Protein AF-A0A8S9R3C4-F1 (afdb_monomer_lite)

Structure (mmCIF, N/CA/C/O backbone):
data_AF-A0A8S9R3C4-F1
#
_entry.id   AF-A0A8S9R3C4-F1
#
loop_
_atom_site.group_PDB
_atom_site.id
_atom_site.type_symbol
_atom_site.label_atom_id
_atom_site.label_alt_id
_atom_site.label_comp_id
_atom_site.label_asym_id
_atom_site.label_entity_id
_atom_site.label_seq_id
_atom_site.pdbx_PDB_ins_code
_atom_site.Cartn_x
_atom_site.Cartn_y
_atom_site.Cartn_z
_atom_site.occupancy
_atom_site.B_iso_or_equiv
_atom_site.auth_seq_id
_atom_site.auth_comp_id
_atom_site.auth_asym_id
_atom_site.auth_atom_id
_atom_site.pdbx_PDB_model_num
ATOM 1 N N . MET A 1 1 ? -0.311 3.697 7.968 1.00 48.38 1 MET A N 1
ATOM 2 C CA . MET A 1 1 ? -0.940 4.970 7.579 1.00 48.38 1 MET A CA 1
ATOM 3 C C . MET A 1 1 ? -2.053 5.430 8.527 1.00 48.38 1 MET A C 1
ATOM 5 O O . MET A 1 1 ? -1.721 6.120 9.475 1.00 48.38 1 MET A O 1
ATOM 9 N N . LYS A 1 2 ? -3.327 5.010 8.411 1.00 49.34 2 LYS A N 1
ATOM 10 C CA . LYS A 1 2 ? -4.383 5.437 9.371 1.00 49.34 2 LYS A CA 1
ATOM 11 C C . LYS A 1 2 ? -4.225 4.825 10.781 1.00 49.34 2 LYS A C 1
ATOM 13 O O . LYS A 1 2 ? -4.561 5.452 11.779 1.00 49.34 2 LYS A O 1
ATOM 18 N N . PHE A 1 3 ? -3.625 3.636 10.874 1.00 49.50 3 PHE A N 1
ATOM 19 C CA . PHE A 1 3 ? -3.304 2.947 12.137 1.00 49.50 3 PHE A CA 1
ATOM 20 C C . PHE A 1 3 ? -2.284 3.681 13.024 1.00 49.50 3 PHE A C 1
ATOM 22 O O . PHE A 1 3 ? -2.195 3.404 14.217 1.00 49.50 3 PHE A O 1
ATOM 29 N N . GLU A 1 4 ? -1.510 4.610 12.455 1.00 50.00 4 GLU A N 1
ATOM 30 C CA . GLU A 1 4 ? -0.470 5.361 13.171 1.00 50.00 4 GLU A CA 1
ATOM 31 C C . GLU A 1 4 ? -1.088 6.393 14.119 1.00 50.00 4 GLU A C 1
ATOM 33 O O . GLU A 1 4 ? -0.635 6.522 15.256 1.00 50.00 4 GLU A O 1
ATOM 38 N N . ALA A 1 5 ? -2.176 7.049 13.695 1.00 45.75 5 ALA A N 1
ATOM 39 C CA . ALA A 1 5 ? -2.936 7.972 14.535 1.00 45.75 5 ALA A CA 1
ATOM 40 C C . ALA A 1 5 ? -3.557 7.247 15.744 1.00 45.75 5 ALA A C 1
ATOM 42 O O . ALA A 1 5 ? -3.448 7.718 16.872 1.00 45.75 5 ALA A O 1
ATOM 43 N N . ALA A 1 6 ? -4.098 6.040 15.534 1.00 45.81 6 ALA A N 1
ATOM 44 C CA . ALA A 1 6 ? -4.774 5.257 16.572 1.00 45.81 6 ALA A CA 1
ATOM 45 C C . ALA A 1 6 ? -3.844 4.674 17.665 1.00 45.81 6 ALA A C 1
ATOM 47 O O . ALA A 1 6 ? -4.342 4.140 18.659 1.00 45.81 6 ALA A O 1
ATOM 48 N N . ARG A 1 7 ? -2.509 4.737 17.506 1.00 52.03 7 ARG A N 1
ATOM 49 C CA . ARG A 1 7 ? -1.538 4.051 18.390 1.00 52.03 7 ARG A CA 1
ATOM 50 C C . ARG A 1 7 ? -0.959 4.889 19.534 1.00 52.03 7 ARG A C 1
ATOM 52 O O . ARG A 1 7 ? -0.371 4.298 20.431 1.00 52.03 7 ARG A O 1
ATOM 59 N N . GLY A 1 8 ? -1.110 6.215 19.552 1.00 42.78 8 GLY A N 1
ATOM 60 C CA . GLY A 1 8 ? -0.709 7.046 20.703 1.00 42.78 8 GLY A CA 1
ATOM 61 C C . GLY A 1 8 ? 0.778 6.998 21.121 1.00 42.78 8 GLY A C 1
ATOM 62 O O . GLY A 1 8 ? 1.097 7.444 22.218 1.00 42.78 8 GLY A O 1
ATOM 63 N N . GLY A 1 9 ? 1.698 6.480 20.291 1.00 40.12 9 GLY A N 1
ATOM 64 C CA . GLY A 1 9 ? 3.142 6.515 20.572 1.00 40.12 9 GLY A CA 1
ATOM 65 C C . GLY A 1 9 ? 4.023 5.644 19.658 1.00 40.12 9 GLY A C 1
ATOM 66 O O . GLY A 1 9 ? 3.694 4.491 19.386 1.00 40.12 9 GLY A O 1
ATOM 67 N N . GLY A 1 10 ? 5.155 6.214 19.211 1.00 38.16 10 GLY A N 1
ATOM 68 C CA . GLY A 1 10 ? 6.423 5.588 18.767 1.00 38.16 10 GLY A CA 1
ATOM 69 C C . GLY A 1 10 ? 6.454 4.609 17.579 1.00 38.16 10 GLY A C 1
ATOM 70 O O . GLY A 1 10 ? 7.364 4.674 16.760 1.00 38.16 10 GLY A O 1
ATOM 71 N N . GLY A 1 11 ? 5.485 3.703 17.445 1.00 39.06 11 GLY A N 1
ATOM 72 C CA . GLY A 1 11 ? 5.531 2.567 16.509 1.00 39.06 11 GLY A CA 1
ATOM 73 C C . GLY A 1 11 ? 5.074 2.856 15.075 1.00 39.06 11 GLY A C 1
ATOM 74 O O . GLY A 1 11 ? 4.902 1.925 14.293 1.00 39.06 11 GLY A O 1
ATOM 75 N N . GLY A 1 12 ? 4.835 4.121 14.714 1.00 45.94 12 GLY A N 1
ATOM 76 C CA . GLY A 1 12 ? 4.317 4.498 13.390 1.00 45.94 12 GLY A CA 1
ATOM 77 C C . GLY A 1 12 ? 5.328 4.392 12.240 1.00 45.94 12 GLY A C 1
ATOM 78 O O . GLY A 1 12 ? 4.981 4.579 11.080 1.00 45.94 12 GLY A O 1
ATOM 79 N N . VAL A 1 13 ? 6.585 4.072 12.546 1.00 47.50 13 VAL A N 1
ATOM 80 C CA . VAL A 1 13 ? 7.699 4.114 11.590 1.00 47.50 13 VAL A CA 1
ATOM 81 C C . VAL A 1 13 ? 7.747 2.861 10.695 1.00 47.50 13 VAL A C 1
ATOM 83 O O . VAL A 1 13 ? 8.102 2.956 9.524 1.00 47.50 13 VAL A O 1
ATOM 86 N N . ALA A 1 14 ? 7.306 1.701 11.190 1.00 47.94 14 ALA A N 1
ATOM 87 C CA . ALA A 1 14 ? 7.501 0.398 10.535 1.00 47.94 14 ALA A CA 1
ATOM 88 C C . ALA A 1 14 ? 6.788 0.232 9.178 1.00 47.94 14 ALA A C 1
ATOM 90 O O . ALA A 1 14 ? 7.286 -0.400 8.246 1.00 47.94 14 ALA A O 1
ATOM 91 N N . TRP A 1 15 ? 5.606 0.831 9.062 1.00 56.19 15 TRP A N 1
ATOM 92 C CA . TRP A 1 15 ? 4.630 0.546 8.012 1.00 56.19 15 TRP A CA 1
ATOM 93 C C . TRP A 1 15 ? 4.957 1.303 6.725 1.00 56.19 15 TRP A C 1
ATOM 95 O O . TRP A 1 15 ? 4.993 0.734 5.634 1.00 56.19 15 TRP A O 1
ATOM 105 N N . ARG A 1 16 ? 5.279 2.593 6.876 1.00 61.28 16 ARG A N 1
ATOM 106 C CA . ARG A 1 16 ? 5.843 3.445 5.824 1.00 61.28 16 ARG A CA 1
ATOM 107 C C . ARG A 1 16 ? 7.147 2.875 5.294 1.00 61.28 16 ARG A C 1
ATOM 109 O O . ARG A 1 16 ? 7.313 2.799 4.080 1.00 61.28 16 ARG A O 1
ATOM 116 N N . LEU A 1 17 ? 8.045 2.469 6.197 1.00 60.47 17 LEU A N 1
ATOM 117 C CA . LEU A 1 17 ? 9.324 1.880 5.814 1.00 60.47 17 LEU A CA 1
ATOM 118 C C . LEU A 1 17 ? 9.108 0.666 4.914 1.00 60.47 17 LEU A C 1
ATOM 120 O O . LEU A 1 17 ? 9.858 0.479 3.965 1.00 60.47 17 LEU A O 1
ATOM 124 N N . HIS A 1 18 ? 8.067 -0.139 5.142 1.00 64.56 18 HIS A N 1
ATOM 125 C CA . HIS A 1 18 ? 7.820 -1.283 4.274 1.00 64.56 18 HIS A CA 1
ATOM 126 C C . HIS A 1 18 ? 7.140 -0.954 2.937 1.00 64.56 18 HIS A C 1
ATOM 128 O O . HIS A 1 18 ? 7.549 -1.497 1.916 1.00 64.56 18 HIS A O 1
ATOM 134 N N . GLN A 1 19 ? 6.171 -0.034 2.885 1.00 70.12 19 GLN A N 1
ATOM 135 C CA . GLN A 1 19 ? 5.651 0.449 1.593 1.00 70.12 19 GLN A CA 1
ATOM 136 C C . GLN A 1 19 ? 6.770 1.054 0.732 1.00 70.12 19 GLN A C 1
ATOM 138 O O . GLN A 1 19 ? 6.853 0.787 -0.466 1.00 70.12 19 GLN A O 1
ATOM 143 N N . GLN A 1 20 ? 7.679 1.804 1.361 1.00 75.56 20 GLN A N 1
ATOM 144 C CA . GLN A 1 20 ? 8.891 2.301 0.715 1.00 75.56 20 GLN A CA 1
ATOM 145 C C . GLN A 1 20 ? 9.803 1.157 0.264 1.00 75.56 20 GLN A C 1
ATOM 147 O O . GLN A 1 20 ? 10.230 1.174 -0.886 1.00 75.56 20 GLN A O 1
ATOM 152 N N . ARG A 1 21 ? 10.029 0.131 1.096 1.00 79.56 21 ARG A N 1
ATOM 153 C CA . ARG A 1 21 ? 10.808 -1.063 0.716 1.00 79.56 21 ARG A CA 1
ATOM 154 C C . ARG A 1 21 ? 10.207 -1.812 -0.470 1.00 79.56 21 ARG A C 1
ATOM 156 O O . ARG A 1 21 ? 10.953 -2.251 -1.339 1.00 79.56 21 ARG A O 1
ATOM 163 N N . GLU A 1 22 ? 8.885 -1.944 -0.550 1.00 83.31 22 GLU A N 1
ATOM 164 C CA . GLU A 1 22 ? 8.240 -2.591 -1.695 1.00 83.31 22 GLU A CA 1
ATOM 165 C C . GLU A 1 22 ? 8.395 -1.745 -2.969 1.00 83.31 22 GLU A C 1
ATOM 167 O O . GLU A 1 22 ? 8.790 -2.268 -4.010 1.00 83.31 22 GLU A O 1
ATOM 172 N N . LEU A 1 23 ? 8.189 -0.426 -2.889 1.00 83.88 23 LEU A N 1
ATOM 173 C CA . LEU A 1 23 ? 8.434 0.489 -4.013 1.00 83.88 23 LEU A CA 1
ATOM 174 C C . LEU A 1 23 ? 9.910 0.503 -4.441 1.00 83.88 23 LEU A C 1
ATOM 176 O O . LEU A 1 23 ? 10.215 0.600 -5.628 1.00 83.88 23 LEU A O 1
ATOM 180 N N . GLU A 1 24 ? 10.837 0.387 -3.491 1.00 87.81 24 GLU A N 1
ATOM 181 C CA . GLU A 1 24 ? 12.270 0.223 -3.740 1.00 87.81 24 GLU A CA 1
ATOM 182 C C . GLU A 1 24 ? 12.586 -1.107 -4.413 1.00 87.81 24 GLU A C 1
ATOM 184 O O . GLU A 1 24 ? 13.373 -1.138 -5.357 1.00 87.81 24 GLU A O 1
ATOM 189 N N . SER A 1 25 ? 11.953 -2.189 -3.961 1.00 89.88 25 SER A N 1
ATOM 190 C CA . SER A 1 25 ? 12.070 -3.523 -4.544 1.00 89.88 25 SER A CA 1
ATOM 191 C C . SER A 1 25 ? 11.621 -3.515 -6.004 1.00 89.88 25 SER A C 1
ATOM 193 O O . SER A 1 25 ? 12.362 -3.951 -6.882 1.00 89.88 25 SER A O 1
ATOM 195 N N . LEU A 1 26 ? 10.461 -2.920 -6.287 1.00 88.31 26 LEU A N 1
ATOM 196 C CA . LEU A 1 26 ? 9.939 -2.765 -7.644 1.00 88.31 26 LEU A CA 1
ATOM 197 C C . LEU A 1 26 ? 10.817 -1.865 -8.517 1.00 88.31 26 LEU A C 1
ATOM 199 O O . LEU A 1 26 ? 11.038 -2.175 -9.687 1.00 88.31 26 LEU A O 1
ATOM 203 N N . HIS A 1 27 ? 11.352 -0.776 -7.959 1.00 89.94 27 HIS A N 1
ATOM 204 C CA . HIS A 1 27 ? 12.287 0.099 -8.666 1.00 89.94 27 HIS A CA 1
ATOM 205 C C . HIS A 1 27 ? 13.590 -0.599 -9.025 1.00 89.94 27 HIS A C 1
ATOM 207 O O . HIS A 1 27 ? 14.038 -0.486 -10.166 1.00 89.94 27 HIS A O 1
ATOM 213 N N . ARG A 1 28 ? 14.153 -1.369 -8.094 1.00 92.00 28 ARG A N 1
ATOM 214 C CA . ARG A 1 28 ? 15.345 -2.176 -8.344 1.00 92.00 28 ARG A CA 1
ATOM 215 C C . ARG A 1 28 ? 15.095 -3.197 -9.455 1.00 92.00 28 ARG A C 1
ATOM 217 O O . ARG A 1 28 ? 15.873 -3.232 -10.400 1.00 92.00 28 ARG A O 1
ATOM 224 N N . LEU A 1 29 ? 13.974 -3.922 -9.412 1.00 90.25 29 LEU A N 1
ATOM 225 C CA . LEU A 1 29 ? 13.579 -4.848 -10.484 1.00 90.25 29 LEU A CA 1
ATOM 226 C C . LEU A 1 29 ? 13.410 -4.131 -11.835 1.00 90.25 29 LEU A C 1
ATOM 228 O O . LEU A 1 29 ? 13.797 -4.659 -12.874 1.00 90.25 29 LEU A O 1
ATOM 232 N N . GLY A 1 30 ? 12.883 -2.903 -11.837 1.00 87.56 30 GLY A N 1
ATOM 233 C CA . GLY A 1 30 ? 12.808 -2.068 -13.038 1.00 87.56 30 GLY A CA 1
ATOM 234 C C . GLY A 1 30 ? 14.186 -1.712 -13.615 1.00 87.56 30 GLY A C 1
ATOM 235 O O . GLY A 1 30 ? 14.364 -1.744 -14.832 1.00 87.56 30 GLY A O 1
ATOM 236 N N . ILE A 1 31 ? 15.170 -1.405 -12.762 1.00 89.12 31 ILE A N 1
ATOM 237 C CA . ILE A 1 31 ? 16.562 -1.138 -13.168 1.00 89.12 31 ILE A CA 1
ATOM 238 C C . ILE A 1 31 ? 17.241 -2.414 -13.680 1.00 89.12 31 ILE A C 1
ATOM 240 O O . ILE A 1 31 ? 17.892 -2.382 -14.724 1.00 89.12 31 ILE A O 1
ATOM 244 N N . GLU A 1 32 ? 17.080 -3.534 -12.978 1.00 90.12 32 GLU A N 1
ATOM 245 C CA . GLU A 1 32 ? 17.614 -4.841 -13.381 1.00 90.12 32 GLU A CA 1
ATOM 246 C C . GLU A 1 32 ? 17.098 -5.223 -14.772 1.00 90.12 32 GLU A C 1
ATOM 248 O O . GLU A 1 32 ? 17.888 -5.485 -15.681 1.00 90.12 32 GLU A O 1
ATOM 253 N N . PHE A 1 33 ? 15.786 -5.116 -14.984 1.00 86.62 33 PHE A N 1
ATOM 254 C CA . PHE A 1 33 ? 15.182 -5.335 -16.292 1.00 86.62 33 PHE A CA 1
ATOM 255 C C . PHE A 1 33 ? 15.755 -4.389 -17.356 1.00 86.62 33 PHE A C 1
ATOM 257 O O . PHE A 1 33 ? 16.095 -4.818 -18.460 1.00 86.62 33 PHE A O 1
ATOM 264 N N . ALA A 1 34 ? 15.923 -3.103 -17.029 1.00 86.25 34 ALA A N 1
ATOM 265 C CA . ALA A 1 34 ? 16.452 -2.122 -17.972 1.00 86.25 34 ALA A CA 1
ATOM 266 C C . ALA A 1 34 ? 17.920 -2.345 -18.356 1.00 86.25 34 ALA A C 1
ATOM 268 O O . ALA A 1 34 ? 18.320 -2.009 -19.468 1.00 86.25 34 ALA A O 1
ATOM 269 N N . THR A 1 35 ? 18.699 -2.943 -17.460 1.00 88.12 35 THR A N 1
ATOM 270 C CA . THR A 1 35 ? 20.118 -3.269 -17.663 1.00 88.12 35 THR A CA 1
ATOM 271 C C . THR A 1 35 ? 20.332 -4.630 -18.326 1.00 88.12 35 THR A C 1
ATOM 273 O O . THR A 1 35 ? 21.470 -5.034 -18.535 1.00 88.12 35 THR A O 1
ATOM 276 N N . GLY A 1 36 ? 19.253 -5.319 -18.715 1.00 82.88 36 GLY A N 1
ATOM 277 C CA . GLY A 1 36 ? 19.315 -6.589 -19.439 1.00 82.88 36 GLY A CA 1
ATOM 278 C C . GLY A 1 36 ? 19.349 -7.830 -18.553 1.00 82.88 36 GLY A C 1
ATOM 279 O O . GLY A 1 36 ? 19.543 -8.923 -19.078 1.00 82.88 36 GLY A O 1
ATOM 280 N N . HIS A 1 37 ? 19.126 -7.691 -17.244 1.00 87.31 37 HIS A N 1
ATOM 281 C CA . HIS A 1 37 ? 18.943 -8.843 -16.369 1.00 87.31 37 HIS A CA 1
ATOM 282 C C . HIS A 1 37 ? 17.566 -9.476 -16.589 1.00 87.31 37 HIS A C 1
ATOM 284 O O . HIS A 1 37 ? 16.582 -8.799 -16.903 1.00 87.31 37 HIS A O 1
ATOM 290 N N . HIS A 1 38 ? 17.496 -10.793 -16.397 1.00 85.69 38 HIS A N 1
ATOM 291 C CA . HIS A 1 38 ? 16.240 -11.525 -16.453 1.00 85.69 38 HIS A CA 1
ATOM 292 C C . HIS A 1 38 ? 15.367 -11.172 -15.242 1.00 85.69 38 HIS A C 1
ATOM 294 O O . HIS A 1 38 ? 15.761 -11.392 -14.098 1.00 85.69 38 HIS A O 1
ATOM 300 N N . VAL A 1 39 ? 14.161 -10.670 -15.501 1.00 86.25 39 VAL A N 1
ATOM 301 C CA . VAL A 1 39 ? 13.154 -10.340 -14.487 1.00 86.25 39 VAL A CA 1
ATOM 302 C C . VAL A 1 39 ? 11.843 -11.002 -14.881 1.00 86.25 39 VAL A C 1
ATOM 304 O O . VAL A 1 39 ? 11.419 -10.900 -16.031 1.00 86.25 39 VAL A O 1
ATOM 307 N N . ASP A 1 40 ? 11.184 -11.656 -13.926 1.00 88.25 40 ASP A N 1
ATOM 308 C CA . ASP A 1 40 ? 9.846 -12.202 -14.141 1.00 88.25 40 ASP A CA 1
ATOM 309 C C . ASP A 1 40 ? 8.829 -11.057 -14.276 1.00 88.25 40 ASP A C 1
ATOM 311 O O . ASP A 1 40 ? 8.376 -10.456 -13.296 1.00 88.25 40 ASP A O 1
ATOM 315 N N . LEU A 1 41 ? 8.484 -10.739 -15.522 1.00 82.38 41 LEU A N 1
ATOM 316 C CA . LEU A 1 41 ? 7.539 -9.677 -15.850 1.00 82.38 41 LEU A CA 1
ATOM 317 C C . LEU A 1 41 ? 6.101 -10.007 -15.450 1.00 82.38 41 LEU A C 1
ATOM 319 O O . LEU A 1 41 ? 5.317 -9.079 -15.241 1.00 82.38 41 LEU A O 1
ATOM 323 N N . CYS A 1 42 ? 5.744 -11.290 -15.335 1.00 84.00 42 CYS A N 1
ATOM 324 C CA . CYS A 1 42 ? 4.420 -11.692 -14.870 1.00 84.00 42 CYS A CA 1
ATOM 325 C C . CYS A 1 42 ? 4.286 -11.377 -13.382 1.00 84.00 42 CYS A C 1
ATOM 327 O O . CYS A 1 42 ? 3.386 -10.627 -12.998 1.00 84.00 42 CYS A O 1
ATOM 329 N N . LEU A 1 43 ? 5.248 -11.829 -12.575 1.00 85.06 43 LEU A N 1
ATOM 330 C CA . LEU A 1 43 ? 5.290 -11.536 -11.143 1.00 85.06 43 LEU A CA 1
ATOM 331 C C . LEU A 1 43 ? 5.390 -10.028 -10.871 1.00 85.06 43 LEU A C 1
ATOM 333 O O . LEU A 1 43 ? 4.699 -9.489 -10.004 1.00 85.06 43 LEU A O 1
ATOM 337 N N . LEU A 1 44 ? 6.220 -9.314 -11.638 1.00 84.38 44 LEU A N 1
ATOM 338 C CA . LEU A 1 44 ? 6.349 -7.863 -11.520 1.00 84.38 44 LEU A CA 1
ATOM 339 C C . LEU A 1 44 ? 5.009 -7.157 -11.785 1.00 84.38 44 LEU A C 1
ATOM 341 O O . LEU A 1 44 ? 4.615 -6.255 -11.042 1.00 84.38 44 LEU A O 1
ATOM 345 N N . ARG A 1 45 ? 4.279 -7.592 -12.818 1.00 82.69 45 ARG A N 1
ATOM 346 C CA . ARG A 1 4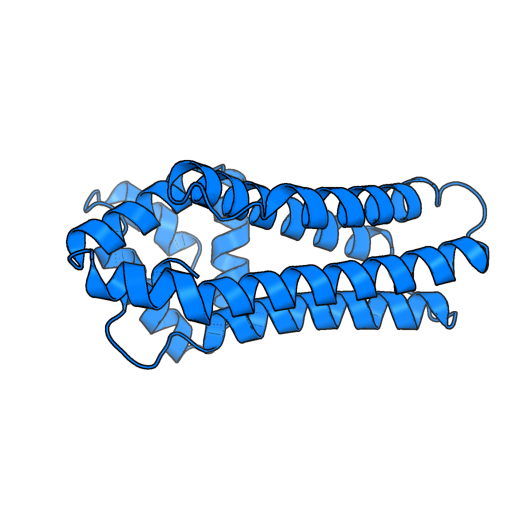5 ? 2.957 -7.062 -13.172 1.00 82.69 45 ARG A CA 1
ATOM 347 C C . ARG A 1 45 ? 1.923 -7.322 -12.083 1.00 82.69 45 ARG A C 1
ATOM 349 O O . ARG A 1 45 ? 1.132 -6.430 -11.779 1.00 82.69 45 ARG A O 1
ATOM 356 N N . GLU A 1 46 ? 1.916 -8.512 -11.495 1.00 83.81 46 GLU A N 1
ATOM 357 C CA . GLU A 1 46 ? 1.015 -8.851 -10.390 1.00 83.81 46 GLU A CA 1
ATOM 358 C C . GLU A 1 46 ? 1.263 -7.970 -9.165 1.00 83.81 46 GLU A C 1
ATOM 360 O O . GLU A 1 46 ? 0.315 -7.405 -8.616 1.00 83.81 46 GLU A O 1
ATOM 365 N N . ARG A 1 47 ? 2.531 -7.747 -8.803 1.00 85.81 47 ARG A N 1
ATOM 366 C CA . ARG A 1 47 ? 2.897 -6.875 -7.677 1.00 85.81 47 ARG A CA 1
ATOM 367 C C . ARG A 1 47 ? 2.480 -5.422 -7.900 1.00 85.81 47 ARG A C 1
ATOM 369 O O . ARG A 1 47 ? 1.921 -4.809 -6.990 1.00 85.81 47 ARG A O 1
ATOM 376 N N . TYR A 1 48 ? 2.648 -4.881 -9.113 1.00 81.81 48 TYR A N 1
ATOM 377 C CA . TYR A 1 48 ? 2.127 -3.545 -9.438 1.00 81.81 48 TYR A CA 1
ATOM 378 C C . TYR A 1 48 ? 0.607 -3.464 -9.331 1.00 81.81 48 TYR A C 1
ATOM 380 O O . TYR A 1 48 ? 0.094 -2.515 -8.744 1.00 81.81 48 TYR A O 1
ATOM 388 N N . ARG A 1 49 ? -0.124 -4.455 -9.857 1.00 81.62 49 ARG A N 1
ATOM 389 C CA . ARG A 1 49 ? -1.595 -4.481 -9.771 1.00 81.62 49 ARG A CA 1
ATOM 390 C C . ARG A 1 49 ? -2.089 -4.559 -8.333 1.00 81.62 49 ARG A C 1
ATOM 392 O O . ARG A 1 49 ? -3.074 -3.904 -7.984 1.00 81.62 49 ARG A O 1
ATOM 399 N N . PHE A 1 50 ? -1.416 -5.351 -7.507 1.00 81.75 50 PHE A N 1
ATOM 400 C CA . PHE A 1 50 ? -1.742 -5.474 -6.095 1.00 81.75 50 PHE A CA 1
ATOM 401 C C . PHE A 1 50 ? -1.550 -4.142 -5.364 1.00 81.75 50 PHE A C 1
ATOM 403 O O . PHE A 1 50 ? -2.499 -3.635 -4.762 1.00 81.75 50 PHE A O 1
ATOM 410 N N . LEU A 1 51 ? -0.377 -3.511 -5.505 1.00 79.19 51 LEU A N 1
ATOM 411 C CA . LEU A 1 51 ? -0.141 -2.180 -4.941 1.00 79.19 51 LEU A CA 1
ATOM 412 C C . LEU A 1 51 ? -1.131 -1.152 -5.475 1.00 79.19 51 LEU A C 1
ATOM 414 O O . LEU A 1 51 ? -1.633 -0.350 -4.691 1.00 79.19 51 LEU A O 1
ATOM 418 N N . ARG A 1 52 ? -1.467 -1.203 -6.770 1.00 77.75 52 ARG A N 1
ATOM 419 C CA . ARG A 1 52 ? -2.456 -0.297 -7.361 1.00 77.75 52 ARG A CA 1
ATOM 420 C C . ARG A 1 52 ? -3.789 -0.394 -6.666 1.00 77.75 52 ARG A C 1
ATOM 422 O O . ARG A 1 52 ? -4.393 0.625 -6.343 1.00 77.75 52 ARG A O 1
ATOM 429 N N . SER A 1 53 ? -4.237 -1.619 -6.444 1.00 77.75 53 SER A N 1
ATOM 430 C CA . SER A 1 53 ? -5.509 -1.871 -5.788 1.00 77.75 53 SER A CA 1
ATOM 431 C C . SER A 1 53 ? -5.501 -1.263 -4.385 1.00 77.75 53 SER A C 1
ATOM 433 O O . SER A 1 53 ? -6.390 -0.479 -4.062 1.00 77.75 53 SER A O 1
ATOM 435 N N . ILE A 1 54 ? -4.440 -1.492 -3.604 1.00 76.00 54 ILE A N 1
ATOM 436 C CA . ILE A 1 54 ? -4.292 -0.911 -2.261 1.00 76.00 54 ILE A CA 1
ATOM 437 C C . ILE A 1 54 ? -4.289 0.621 -2.306 1.00 76.00 54 ILE A C 1
ATOM 439 O O . ILE A 1 54 ? -5.070 1.250 -1.594 1.00 76.00 54 ILE A O 1
ATOM 443 N N . TYR A 1 55 ? -3.449 1.234 -3.145 1.00 74.62 55 TYR A N 1
ATOM 444 C CA . TYR A 1 55 ? -3.315 2.693 -3.205 1.00 74.62 55 TYR A CA 1
ATOM 445 C C . TYR A 1 55 ? -4.558 3.389 -3.758 1.00 74.62 55 TYR A C 1
ATOM 447 O O . TYR A 1 55 ? -4.868 4.501 -3.343 1.00 74.62 55 TYR A O 1
ATOM 455 N N . LYS A 1 56 ? -5.316 2.736 -4.643 1.00 76.12 56 LYS A N 1
ATOM 456 C CA . LYS A 1 56 ? -6.611 3.248 -5.099 1.00 76.12 56 LYS A CA 1
ATOM 457 C C . LYS A 1 56 ? -7.605 3.328 -3.942 1.00 76.12 56 LYS A C 1
ATOM 459 O O . LYS A 1 56 ? -8.230 4.365 -3.759 1.00 76.12 56 LYS A O 1
ATOM 464 N N . HIS A 1 57 ? -7.730 2.268 -3.142 1.00 74.56 57 HIS A N 1
ATOM 465 C CA . HIS A 1 57 ? -8.602 2.286 -1.961 1.00 74.56 57 HIS A CA 1
ATOM 466 C C . HIS A 1 57 ? -8.106 3.262 -0.889 1.00 74.56 57 HIS A C 1
ATOM 468 O O . HIS A 1 57 ? -8.917 3.907 -0.228 1.00 74.56 57 HIS A O 1
ATOM 474 N N . HIS A 1 58 ? -6.784 3.402 -0.762 1.00 73.19 58 HIS A N 1
ATOM 475 C CA . HIS A 1 58 ? -6.125 4.384 0.095 1.00 73.19 58 HIS A CA 1
ATOM 476 C C . HIS A 1 58 ? -6.506 5.820 -0.273 1.00 73.19 58 HIS A C 1
ATOM 478 O O . HIS A 1 58 ? -7.173 6.482 0.518 1.00 73.19 58 HIS A O 1
ATOM 484 N N . CYS A 1 59 ? -6.195 6.257 -1.498 1.00 68.38 59 CYS A N 1
ATOM 485 C CA . CYS A 1 59 ? -6.515 7.612 -1.937 1.00 68.38 59 CYS A CA 1
ATOM 486 C C . CYS A 1 59 ? -8.041 7.861 -1.950 1.00 68.38 59 CYS A C 1
ATOM 488 O O . CYS A 1 59 ? -8.472 8.931 -1.547 1.00 68.38 59 CYS A O 1
ATOM 490 N N . ASN A 1 60 ? -8.874 6.887 -2.354 1.00 68.31 60 ASN A N 1
ATOM 491 C CA . ASN A 1 60 ? -10.338 7.045 -2.323 1.00 68.31 60 ASN A CA 1
ATOM 492 C C . ASN A 1 60 ? -10.854 7.313 -0.902 1.00 68.31 60 ASN A C 1
ATOM 494 O O . ASN A 1 60 ? -11.717 8.160 -0.694 1.00 68.31 60 ASN A O 1
ATOM 498 N N . ALA A 1 61 ? -10.325 6.589 0.086 1.00 65.38 61 ALA A N 1
ATOM 499 C CA . ALA A 1 61 ? -10.709 6.788 1.475 1.00 65.38 61 ALA A CA 1
ATOM 500 C C . ALA A 1 61 ? -10.164 8.096 2.062 1.00 65.38 61 ALA A C 1
ATOM 502 O O . ALA A 1 61 ? -10.623 8.507 3.127 1.00 65.38 61 ALA A O 1
ATOM 503 N N . ASP A 1 62 ? -9.158 8.705 1.438 1.00 63.47 62 ASP A N 1
ATOM 504 C CA . ASP A 1 62 ? -8.624 10.004 1.835 1.00 63.47 62 ASP A CA 1
ATOM 505 C C . ASP A 1 62 ? -9.381 11.148 1.173 1.00 63.47 62 ASP A C 1
ATOM 507 O O . ASP A 1 62 ? -9.710 12.094 1.874 1.00 63.47 62 ASP A O 1
ATOM 511 N N . ASP A 1 63 ? -9.779 11.021 -0.094 1.00 61.97 63 ASP A N 1
ATOM 512 C CA . ASP A 1 63 ? -10.639 11.996 -0.777 1.00 61.97 63 ASP A CA 1
ATOM 513 C C . ASP A 1 63 ? -12.021 12.115 -0.100 1.00 61.97 63 ASP A C 1
ATOM 515 O O . ASP A 1 63 ? -12.578 13.206 -0.021 1.00 61.97 63 ASP A O 1
ATOM 519 N N . GLU A 1 64 ? -12.560 11.021 0.458 1.00 60.84 64 GLU A N 1
ATOM 520 C CA . GLU A 1 64 ? -13.789 11.055 1.274 1.00 60.84 64 GLU A CA 1
ATOM 521 C C . GLU A 1 64 ? -13.604 11.737 2.643 1.00 60.84 64 GLU A C 1
ATOM 523 O O . GLU A 1 64 ? -14.581 12.179 3.247 1.00 60.84 64 GLU A O 1
ATOM 528 N N . CYS A 1 65 ? -12.376 11.783 3.172 1.00 56.31 65 CYS A N 1
ATOM 529 C CA . CYS A 1 65 ? -12.101 12.257 4.533 1.00 56.31 65 CYS A CA 1
ATOM 530 C C . CYS A 1 65 ? -11.396 13.627 4.583 1.00 56.31 65 CYS A C 1
ATOM 532 O O . CYS A 1 65 ? -11.480 14.306 5.607 1.00 56.31 65 CYS A O 1
ATOM 534 N N . PHE A 1 66 ? -10.678 14.021 3.525 1.00 59.75 66 PHE A N 1
ATOM 535 C CA . PHE A 1 66 ? -9.761 15.163 3.478 1.00 59.75 66 PHE A CA 1
ATOM 536 C C . PHE A 1 66 ? -9.719 15.779 2.062 1.00 59.75 66 PHE A C 1
ATOM 538 O O . PHE A 1 66 ? -8.923 15.377 1.216 1.00 59.75 66 PHE A O 1
ATOM 545 N N . GLU A 1 67 ? -10.536 16.808 1.813 1.00 52.12 67 GLU A N 1
ATOM 546 C CA . GLU A 1 67 ? -10.734 17.425 0.481 1.00 52.12 67 GLU A CA 1
ATOM 547 C C . GLU A 1 67 ? -9.459 18.029 -0.169 1.00 52.12 67 GLU A C 1
ATOM 549 O O . GLU A 1 67 ? -9.393 18.183 -1.390 1.00 52.12 67 GLU A O 1
ATOM 554 N N . ASP A 1 68 ? -8.405 18.320 0.607 1.00 51.53 68 ASP A N 1
ATOM 555 C CA . ASP A 1 68 ? -7.173 18.991 0.141 1.00 51.53 68 ASP A CA 1
ATOM 556 C C . ASP A 1 68 ? -6.041 18.040 -0.326 1.00 51.53 68 ASP A C 1
ATOM 558 O O . ASP A 1 68 ? -4.903 18.469 -0.581 1.00 51.53 68 ASP A O 1
ATOM 562 N N . MET A 1 69 ? -6.305 16.734 -0.461 1.00 53.69 69 MET A N 1
ATOM 563 C CA . MET A 1 69 ? -5.294 15.725 -0.810 1.00 53.69 69 MET A CA 1
ATOM 564 C C . MET A 1 69 ? -5.544 15.007 -2.137 1.00 53.69 69 MET A C 1
ATOM 566 O O . MET A 1 69 ? -5.763 13.807 -2.179 1.00 53.69 69 MET A O 1
ATOM 570 N N . LYS A 1 70 ? -5.360 15.710 -3.262 1.00 50.72 70 LYS A N 1
ATOM 571 C CA . LYS A 1 70 ? -5.375 15.099 -4.609 1.00 50.72 70 LYS A CA 1
ATOM 572 C C . LYS A 1 70 ? -4.209 14.105 -4.818 1.00 50.72 70 LYS A C 1
ATOM 574 O O . LYS A 1 70 ? -3.185 14.446 -5.407 1.00 50.72 70 LYS A O 1
ATOM 579 N N . CYS A 1 71 ? -4.380 12.879 -4.322 1.00 53.75 71 CYS A N 1
ATOM 580 C CA . CYS A 1 71 ? -3.468 11.725 -4.377 1.00 53.75 71 CYS A CA 1
ATOM 581 C C . CYS A 1 71 ? -3.613 10.924 -5.680 1.00 53.75 71 CYS A C 1
ATOM 583 O O . CYS A 1 71 ? -2.627 10.493 -6.285 1.00 53.75 71 CYS A O 1
ATOM 585 N N . ILE A 1 72 ? -4.858 10.770 -6.142 1.00 53.00 72 ILE A N 1
ATOM 586 C CA . ILE A 1 72 ? -5.240 9.818 -7.193 1.00 53.00 72 ILE A CA 1
ATOM 587 C C . ILE A 1 72 ? -4.548 10.115 -8.527 1.00 53.00 72 ILE A C 1
ATOM 589 O O . ILE A 1 72 ? -4.080 9.196 -9.195 1.00 53.00 72 ILE A O 1
ATOM 593 N N . ALA A 1 73 ? -4.435 11.389 -8.913 1.00 54.88 73 ALA A N 1
ATOM 594 C CA . ALA A 1 73 ? -4.034 11.758 -10.270 1.00 54.88 73 ALA A CA 1
ATOM 595 C C . ALA A 1 73 ? -2.609 11.302 -10.636 1.00 54.88 73 ALA A C 1
ATOM 597 O O . ALA A 1 73 ? -2.402 10.742 -11.710 1.00 54.88 73 ALA A O 1
ATOM 598 N N . ALA A 1 74 ? -1.628 11.502 -9.749 1.00 58.06 74 ALA A N 1
ATOM 599 C CA . ALA A 1 74 ? -0.236 11.153 -10.039 1.00 58.06 74 ALA A CA 1
ATOM 600 C C . ALA A 1 74 ? -0.000 9.633 -10.001 1.00 58.06 74 ALA A C 1
ATOM 602 O O . ALA A 1 74 ? 0.666 9.091 -10.883 1.00 58.06 74 ALA A O 1
ATOM 603 N N . TYR A 1 75 ? -0.580 8.939 -9.017 1.00 60.56 75 TYR A N 1
ATOM 604 C CA . TYR A 1 75 ? -0.449 7.490 -8.883 1.00 60.56 75 TYR A CA 1
ATOM 605 C C . TYR A 1 75 ? -1.102 6.744 -10.052 1.00 60.56 75 TYR A C 1
ATOM 607 O O . TYR A 1 75 ? -0.458 5.904 -10.679 1.00 60.56 75 TYR A O 1
ATOM 615 N N . VAL A 1 76 ? -2.350 7.096 -10.386 1.00 60.47 76 VAL A N 1
ATOM 616 C CA . VAL A 1 76 ? -3.090 6.496 -11.507 1.00 60.47 76 VAL A CA 1
ATOM 617 C C . VAL A 1 76 ? -2.371 6.750 -12.832 1.00 60.47 76 VAL A C 1
ATOM 619 O O . VAL A 1 76 ? -2.213 5.822 -13.617 1.00 60.47 76 VAL A O 1
ATOM 622 N N . TYR A 1 77 ? -1.839 7.956 -13.051 1.00 66.56 77 TYR A N 1
ATOM 623 C CA . TYR A 1 77 ? -1.105 8.285 -14.275 1.00 66.56 77 TYR A CA 1
ATOM 624 C C . TYR A 1 77 ? 0.166 7.439 -14.473 1.00 66.56 77 TYR A C 1
ATOM 626 O O . TYR A 1 77 ? 0.375 6.852 -15.540 1.00 66.56 77 TYR A O 1
ATOM 634 N N . TYR A 1 78 ? 1.040 7.362 -13.461 1.00 66.38 78 TYR A N 1
ATOM 635 C CA . TYR A 1 78 ? 2.286 6.596 -13.588 1.00 66.38 78 TYR A CA 1
ATOM 636 C C . TYR A 1 78 ? 2.040 5.089 -13.640 1.00 66.38 78 TYR A C 1
ATOM 638 O O . TYR A 1 78 ? 2.794 4.364 -14.291 1.00 66.38 78 TYR A O 1
ATOM 646 N N . GLU A 1 79 ? 0.978 4.617 -12.998 1.00 66.38 79 GLU A N 1
ATOM 647 C CA . GLU A 1 79 ? 0.595 3.216 -13.023 1.00 66.38 79 GLU A CA 1
ATOM 648 C C . GLU A 1 79 ? -0.014 2.790 -14.366 1.00 66.38 79 GLU A C 1
ATOM 650 O O . GLU A 1 79 ? 0.398 1.762 -14.898 1.00 66.38 79 GLU A O 1
ATOM 655 N N . GLU A 1 80 ? -0.878 3.594 -14.991 1.00 68.00 80 GLU A N 1
ATOM 656 C CA . GLU A 1 80 ? -1.360 3.329 -16.356 1.00 68.00 80 GLU A CA 1
ATOM 657 C C . GLU A 1 80 ? -0.199 3.281 -17.357 1.00 68.00 80 GLU A C 1
ATOM 659 O O . GLU A 1 80 ? -0.148 2.436 -18.260 1.00 68.00 80 GLU A O 1
ATOM 664 N N . LYS A 1 81 ? 0.807 4.136 -17.153 1.00 69.62 81 LYS A N 1
ATOM 665 C CA . LYS A 1 81 ? 2.041 4.120 -17.940 1.00 69.62 81 LYS A CA 1
ATOM 666 C C . LYS A 1 81 ? 2.873 2.853 -17.704 1.00 69.62 81 LYS A C 1
ATOM 668 O O . LYS A 1 81 ? 3.456 2.334 -18.652 1.00 69.62 81 LYS A O 1
ATOM 673 N N . LEU A 1 82 ? 2.915 2.329 -16.479 1.00 70.25 82 LEU A N 1
ATOM 674 C CA . LEU A 1 82 ? 3.607 1.077 -16.147 1.00 70.25 82 LEU A CA 1
ATOM 675 C C . LEU A 1 82 ? 2.876 -0.149 -16.688 1.00 70.25 82 LEU A C 1
ATOM 677 O O . LEU A 1 82 ? 3.493 -0.999 -17.325 1.00 70.25 82 LEU A O 1
ATOM 681 N N . LEU A 1 83 ? 1.563 -0.230 -16.480 1.00 68.25 83 LEU A N 1
ATOM 682 C CA . LEU A 1 83 ? 0.745 -1.318 -16.995 1.00 68.25 83 LEU A CA 1
ATOM 683 C C . LEU A 1 83 ? 0.735 -1.339 -18.516 1.00 68.25 83 LEU A C 1
ATOM 685 O O . LEU A 1 83 ? 0.839 -2.419 -19.076 1.00 68.25 83 LEU A O 1
ATOM 689 N N . SER A 1 84 ? 0.661 -0.192 -19.194 1.00 69.75 84 SER A N 1
ATOM 690 C CA . SER A 1 84 ? 0.747 -0.163 -20.661 1.00 69.75 84 SER A CA 1
ATOM 691 C C . SER A 1 84 ? 2.091 -0.692 -21.170 1.00 69.75 84 SER A C 1
ATOM 693 O O . SER A 1 84 ? 2.118 -1.462 -22.125 1.00 69.75 84 SER A O 1
ATOM 695 N N . VAL A 1 85 ? 3.203 -0.367 -20.502 1.00 68.19 85 VAL A N 1
ATOM 696 C CA . VAL A 1 85 ? 4.523 -0.938 -20.829 1.00 68.19 85 VAL A CA 1
ATOM 697 C C . VAL A 1 85 ? 4.570 -2.440 -20.556 1.00 68.19 85 VAL A C 1
ATOM 699 O O . VAL A 1 85 ? 5.093 -3.191 -21.372 1.00 68.19 85 VAL A O 1
ATOM 702 N N . LEU A 1 86 ? 4.002 -2.890 -19.436 1.00 68.44 86 LEU A N 1
ATOM 703 C CA . LEU A 1 86 ? 3.980 -4.304 -19.069 1.00 68.44 86 LEU A CA 1
ATOM 704 C C . LEU A 1 86 ? 3.013 -5.126 -19.927 1.00 68.44 86 LEU A C 1
ATOM 706 O O . LEU A 1 86 ? 3.274 -6.304 -20.115 1.00 68.44 86 LEU A O 1
ATOM 710 N N . LEU A 1 87 ? 1.907 -4.559 -20.416 1.00 62.38 87 LEU A N 1
ATOM 711 C CA . LEU A 1 87 ? 0.881 -5.241 -21.219 1.00 62.38 87 LEU A CA 1
ATOM 712 C C . LEU A 1 87 ? 1.255 -5.326 -22.703 1.00 62.38 87 LEU A C 1
ATOM 714 O O . LEU A 1 87 ? 0.921 -6.318 -23.344 1.00 62.38 87 LEU A O 1
ATOM 718 N N . ASN A 1 88 ? 1.994 -4.345 -23.229 1.00 59.81 88 ASN A N 1
ATOM 719 C CA . ASN A 1 88 ? 2.457 -4.339 -24.621 1.00 59.81 88 ASN A CA 1
ATOM 720 C C . ASN A 1 88 ? 3.675 -5.251 -24.871 1.00 59.81 88 ASN A C 1
ATOM 722 O O . ASN A 1 88 ? 4.172 -5.319 -25.989 1.00 59.81 88 ASN A O 1
ATOM 726 N N . SER A 1 89 ? 4.134 -6.005 -23.866 1.00 54.91 89 SER A N 1
ATOM 727 C CA . SER A 1 89 ? 5.271 -6.932 -23.967 1.00 54.91 89 SER A CA 1
ATOM 728 C C . SER A 1 89 ? 4.992 -8.207 -24.785 1.00 54.91 89 SER A C 1
ATOM 730 O O . SER A 1 89 ? 5.777 -9.149 -24.715 1.00 54.91 89 SER A O 1
ATOM 732 N N . ALA A 1 90 ? 3.857 -8.291 -25.488 1.00 53.78 90 ALA A N 1
ATOM 733 C CA . ALA A 1 90 ? 3.551 -9.388 -26.414 1.00 53.78 90 ALA A CA 1
ATOM 734 C C . ALA A 1 90 ? 4.343 -9.277 -27.734 1.00 53.78 90 ALA A C 1
ATOM 736 O O . ALA A 1 90 ? 4.489 -10.264 -28.449 1.00 53.78 90 ALA A O 1
ATOM 737 N N . THR A 1 91 ? 4.872 -8.090 -28.035 1.00 55.97 91 THR A N 1
ATOM 738 C CA . THR A 1 9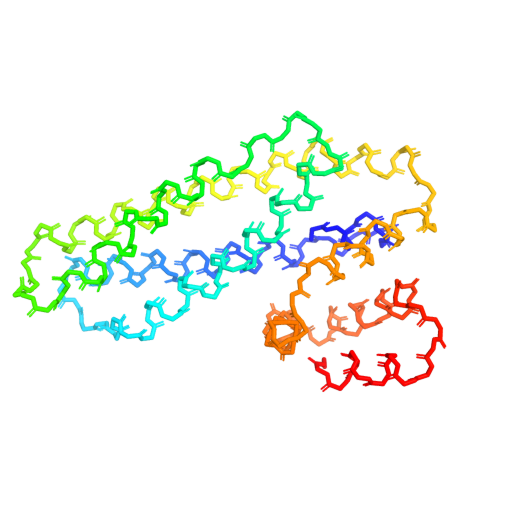1 ? 5.828 -7.824 -29.117 1.00 55.97 91 THR A CA 1
ATOM 739 C C . THR A 1 91 ? 7.213 -7.571 -28.524 1.00 55.97 91 THR A C 1
ATOM 741 O O . THR A 1 91 ? 7.300 -7.096 -27.392 1.00 55.97 91 THR A O 1
ATOM 744 N N . GLU A 1 92 ? 8.272 -7.920 -29.262 1.00 62.34 92 GLU A N 1
ATOM 745 C CA . GLU A 1 92 ? 9.677 -7.906 -28.824 1.00 62.34 92 GLU A CA 1
ATOM 746 C C . GLU A 1 92 ? 10.013 -6.778 -27.834 1.00 62.34 92 GLU A C 1
ATOM 748 O O . GLU A 1 92 ? 9.858 -5.589 -28.118 1.00 62.34 92 GLU A O 1
ATOM 753 N N . ILE A 1 93 ? 10.477 -7.167 -26.645 1.00 71.12 93 ILE A N 1
ATOM 754 C CA . ILE A 1 93 ? 10.909 -6.236 -25.603 1.00 71.12 93 ILE A CA 1
ATOM 755 C C . ILE A 1 93 ? 12.202 -5.565 -26.074 1.00 71.12 93 ILE A C 1
ATOM 757 O O . ILE A 1 93 ? 13.298 -6.102 -25.904 1.00 71.12 93 ILE A O 1
ATOM 761 N N . ASP A 1 94 ? 12.078 -4.375 -26.650 1.00 78.75 94 ASP A N 1
ATOM 762 C CA . ASP A 1 94 ? 13.231 -3.577 -27.055 1.00 78.75 94 ASP A CA 1
ATOM 763 C C . ASP A 1 94 ? 13.832 -2.764 -25.883 1.00 78.75 94 ASP A C 1
ATOM 765 O O . ASP A 1 94 ? 13.371 -2.756 -24.733 1.00 78.75 94 ASP A O 1
ATOM 769 N N . GLU A 1 95 ? 14.928 -2.061 -26.162 1.00 80.56 95 GLU A N 1
ATOM 770 C CA . GLU A 1 95 ? 15.599 -1.192 -25.193 1.00 80.56 95 GLU A CA 1
ATOM 771 C C . GLU A 1 95 ? 14.736 0.005 -24.739 1.00 80.56 95 GLU A C 1
ATOM 773 O O . GLU A 1 95 ? 14.861 0.476 -23.604 1.00 80.56 95 GLU A O 1
ATOM 778 N N . SER A 1 96 ? 13.826 0.479 -25.593 1.00 82.94 96 SER A N 1
ATOM 779 C CA . SER A 1 96 ? 12.909 1.582 -25.296 1.00 82.94 96 SER A CA 1
ATOM 780 C C . SER A 1 96 ? 11.872 1.169 -24.248 1.00 82.94 96 SER A C 1
ATOM 782 O O . SER A 1 96 ? 11.669 1.887 -23.264 1.00 82.94 96 SER A O 1
ATOM 784 N N . HIS A 1 97 ? 11.284 -0.026 -24.378 1.00 79.19 97 HIS A N 1
ATOM 785 C CA . HIS A 1 97 ? 10.349 -0.595 -23.398 1.00 79.19 97 HIS A CA 1
ATOM 786 C C . HIS A 1 97 ? 11.005 -0.748 -22.026 1.00 79.19 97 HIS A C 1
ATOM 788 O O . HIS A 1 97 ? 10.447 -0.335 -21.005 1.00 79.19 97 HIS A O 1
ATOM 794 N N . ARG A 1 98 ? 12.233 -1.270 -22.016 1.00 83.06 98 ARG A N 1
ATOM 795 C CA . ARG A 1 98 ? 13.074 -1.427 -20.826 1.00 83.06 98 ARG A CA 1
ATOM 796 C C . ARG A 1 98 ? 13.325 -0.103 -20.102 1.00 83.06 98 ARG A C 1
ATOM 798 O O . ARG A 1 98 ? 13.038 0.020 -18.907 1.00 83.06 98 ARG A O 1
ATOM 805 N N . ARG A 1 99 ? 13.776 0.928 -20.825 1.00 84.38 99 ARG A N 1
ATOM 806 C CA . ARG A 1 99 ? 13.986 2.278 -20.268 1.00 84.38 99 ARG A CA 1
ATOM 807 C C . ARG A 1 99 ? 12.684 2.919 -19.783 1.00 84.38 99 ARG A C 1
ATOM 809 O O . ARG A 1 99 ? 12.662 3.569 -18.731 1.00 84.38 99 ARG A O 1
ATOM 816 N N . LYS A 1 100 ? 11.582 2.727 -20.511 1.00 84.00 100 LYS A N 1
ATOM 817 C CA . LYS A 1 100 ? 10.267 3.265 -20.139 1.00 84.00 100 LYS A CA 1
ATOM 818 C C . LYS A 1 100 ? 9.723 2.619 -18.866 1.00 84.00 100 LYS A C 1
ATOM 820 O O . LYS A 1 100 ? 9.159 3.338 -18.041 1.00 84.00 100 LYS A O 1
ATOM 825 N N . LEU A 1 101 ? 9.929 1.314 -18.669 1.00 83.12 101 LEU A N 1
ATOM 826 C CA . LEU A 1 101 ? 9.565 0.633 -17.426 1.00 83.12 101 LEU A CA 1
ATOM 827 C C . LEU A 1 101 ? 10.345 1.225 -16.248 1.00 83.12 101 LEU A C 1
ATOM 829 O O . LEU A 1 101 ? 9.734 1.754 -15.325 1.00 83.12 101 LEU A O 1
ATOM 833 N N . SER A 1 102 ? 11.680 1.230 -16.327 1.00 86.06 102 SER A N 1
ATOM 834 C CA . SER A 1 102 ? 12.548 1.728 -15.249 1.00 86.06 102 SER A CA 1
ATOM 835 C C . SER A 1 102 ? 12.238 3.177 -14.857 1.00 86.06 102 SER A C 1
ATOM 837 O O . SER A 1 102 ? 12.030 3.480 -13.678 1.00 86.06 102 SER A O 1
ATOM 839 N N . SER A 1 103 ? 12.115 4.069 -15.847 1.00 86.25 103 SER A N 1
ATOM 840 C CA . SER A 1 103 ? 11.769 5.477 -15.607 1.00 86.25 103 SER A CA 1
ATOM 841 C C . SER A 1 103 ? 10.381 5.651 -14.987 1.00 86.25 103 SER A C 1
ATOM 843 O O . SER A 1 103 ? 10.228 6.429 -14.045 1.00 86.25 103 SER A O 1
ATOM 845 N N . SER A 1 104 ? 9.373 4.910 -15.459 1.00 83.44 104 SER A N 1
ATOM 846 C CA . SER A 1 104 ? 8.010 5.001 -14.919 1.00 83.44 104 SER A CA 1
ATOM 847 C C . SER A 1 104 ? 7.944 4.460 -13.491 1.00 83.44 104 SER A C 1
ATOM 849 O O . SER A 1 104 ? 7.277 5.051 -12.644 1.00 83.44 104 SER A O 1
ATOM 851 N N . THR A 1 105 ? 8.703 3.406 -13.181 1.00 84.94 105 THR A N 1
ATOM 852 C CA . THR A 1 105 ? 8.821 2.886 -11.817 1.00 84.94 105 THR A CA 1
ATOM 853 C C . THR A 1 105 ? 9.501 3.881 -10.887 1.00 84.94 105 THR A C 1
ATOM 855 O O . THR A 1 105 ? 9.038 4.094 -9.768 1.00 84.94 105 THR A O 1
ATOM 858 N N . GLY A 1 106 ? 10.593 4.506 -11.336 1.00 86.81 106 GLY A N 1
ATOM 859 C CA . GLY A 1 106 ? 11.291 5.533 -10.560 1.00 86.81 106 GLY A CA 1
ATOM 860 C C . GLY A 1 106 ? 10.394 6.736 -10.254 1.00 86.81 106 GLY A C 1
ATOM 861 O O . GLY A 1 106 ? 10.374 7.234 -9.123 1.00 86.81 106 GLY A O 1
ATOM 862 N N . ALA A 1 107 ? 9.594 7.157 -11.236 1.00 85.56 107 ALA A N 1
ATOM 863 C CA . ALA A 1 107 ? 8.617 8.222 -11.060 1.00 85.56 107 ALA A CA 1
ATOM 864 C C . ALA A 1 107 ? 7.495 7.825 -10.086 1.00 85.56 107 ALA A C 1
ATOM 866 O O . ALA A 1 107 ? 7.180 8.600 -9.180 1.00 85.56 107 ALA A O 1
ATOM 867 N N . LEU A 1 108 ? 6.959 6.601 -10.198 1.00 83.12 108 LEU A N 1
ATOM 868 C CA . LEU A 1 108 ? 5.958 6.072 -9.268 1.00 83.12 108 LEU A CA 1
ATOM 869 C C . LEU A 1 108 ? 6.495 6.039 -7.831 1.00 83.12 108 LEU A C 1
ATOM 871 O O . LEU A 1 108 ? 5.856 6.577 -6.928 1.00 83.12 108 LEU A O 1
ATOM 875 N N . LYS A 1 109 ? 7.688 5.463 -7.620 1.00 85.69 109 LYS A N 1
ATOM 876 C CA . LYS A 1 109 ? 8.349 5.410 -6.306 1.00 85.69 109 LYS A CA 1
ATOM 877 C C . LYS A 1 109 ? 8.449 6.805 -5.697 1.00 85.69 109 LYS A C 1
ATOM 879 O O . LYS A 1 109 ? 8.072 6.993 -4.540 1.00 85.69 109 LYS A O 1
ATOM 884 N N . THR A 1 110 ? 8.962 7.766 -6.464 1.00 85.31 110 THR A N 1
ATOM 885 C CA . THR A 1 110 ? 9.141 9.151 -6.009 1.00 85.31 110 THR A CA 1
ATOM 886 C C . THR A 1 110 ? 7.803 9.781 -5.634 1.00 85.31 110 THR A C 1
ATOM 888 O O . THR A 1 110 ? 7.664 10.291 -4.524 1.00 85.31 110 THR A O 1
ATOM 891 N N . SER A 1 111 ? 6.807 9.690 -6.519 1.00 81.38 111 SER A N 1
ATOM 892 C CA . SER A 1 111 ? 5.483 10.281 -6.309 1.00 81.38 111 SER A CA 1
ATOM 893 C C . SER A 1 111 ? 4.788 9.719 -5.066 1.00 81.38 111 SER A C 1
ATOM 895 O O . SER A 1 111 ? 4.336 10.491 -4.220 1.00 81.38 111 SER A O 1
ATOM 897 N N . VAL A 1 112 ? 4.773 8.392 -4.900 1.00 78.56 112 VAL A N 1
ATOM 898 C CA . VAL A 1 112 ? 4.158 7.750 -3.728 1.00 78.56 112 VAL A CA 1
ATOM 899 C C . VAL A 1 112 ? 4.912 8.099 -2.451 1.00 78.56 112 VAL A C 1
ATOM 901 O O . VAL A 1 112 ? 4.300 8.447 -1.446 1.00 78.56 112 VAL A O 1
ATOM 904 N N . SER A 1 113 ? 6.246 8.064 -2.482 1.00 82.00 113 SER A N 1
ATOM 905 C CA . SER A 1 113 ? 7.060 8.372 -1.301 1.00 82.00 113 SER A CA 1
ATOM 906 C C . SER A 1 113 ? 6.859 9.813 -0.827 1.00 82.00 113 SER A C 1
ATOM 908 O O . SER A 1 113 ? 6.744 10.055 0.374 1.00 82.00 113 SER A O 1
ATOM 910 N N . GLN A 1 114 ? 6.783 10.768 -1.759 1.00 82.19 114 GLN A N 1
ATOM 911 C CA . GLN A 1 114 ? 6.499 12.172 -1.455 1.00 82.19 114 GLN A CA 1
ATOM 912 C C . GLN A 1 114 ? 5.096 12.358 -0.876 1.00 82.19 114 GLN A C 1
ATOM 914 O O . GLN A 1 114 ? 4.926 13.097 0.094 1.00 82.19 114 GLN A O 1
ATOM 919 N N . HIS A 1 115 ? 4.102 11.672 -1.439 1.00 77.25 115 HIS A N 1
ATOM 920 C CA . HIS A 1 115 ? 2.731 11.715 -0.949 1.00 77.25 115 HIS A CA 1
ATOM 921 C C . HIS A 1 115 ? 2.626 11.189 0.494 1.00 77.25 115 HIS A C 1
ATOM 923 O O . HIS A 1 115 ? 2.194 11.932 1.378 1.00 77.25 115 HIS A O 1
ATOM 929 N N . LEU A 1 116 ? 3.170 9.998 0.771 1.00 76.75 116 LEU A N 1
ATOM 930 C CA . LEU A 1 116 ? 3.203 9.426 2.123 1.00 76.75 116 LEU A CA 1
ATOM 931 C C . LEU A 1 116 ? 3.945 10.332 3.119 1.00 76.75 116 LEU A C 1
ATOM 933 O O . LEU A 1 116 ? 3.585 10.427 4.298 1.00 76.75 116 LEU A O 1
ATOM 937 N N . ALA A 1 117 ? 5.028 10.986 2.684 1.00 80.06 117 ALA A N 1
ATOM 938 C CA . ALA A 1 117 ? 5.769 11.954 3.495 1.00 80.06 117 ALA A CA 1
ATOM 939 C C . ALA A 1 117 ? 4.926 13.195 3.824 1.00 80.06 117 ALA A C 1
ATOM 941 O O . ALA A 1 117 ? 4.942 13.661 4.966 1.00 80.06 117 ALA A O 1
ATOM 942 N N . LYS A 1 118 ? 4.149 13.698 2.857 1.00 78.25 118 LYS A N 1
ATOM 943 C CA . LYS A 1 118 ? 3.225 14.818 3.066 1.00 78.25 118 LYS A CA 1
ATOM 944 C C . LYS A 1 118 ? 2.156 14.465 4.100 1.00 78.25 118 LYS A C 1
ATOM 946 O O . LYS A 1 118 ? 1.940 15.243 5.026 1.00 78.25 118 LYS A O 1
ATOM 951 N N . GLU A 1 119 ? 1.544 13.291 3.995 1.00 74.12 119 GLU A N 1
ATOM 952 C CA . GLU A 1 119 ? 0.529 12.813 4.945 1.00 74.12 119 GLU A CA 1
ATOM 953 C C . GLU A 1 119 ? 1.063 12.689 6.365 1.00 74.12 119 GLU A C 1
ATOM 955 O O . GLU A 1 119 ? 0.418 13.143 7.309 1.00 74.12 119 GLU A O 1
ATOM 960 N N . GLN A 1 120 ? 2.284 12.176 6.522 1.00 76.31 120 GLN A N 1
ATOM 961 C CA . GLN A 1 120 ? 2.922 12.104 7.837 1.00 76.31 120 GLN A CA 1
ATOM 962 C C . GLN A 1 120 ? 3.086 13.463 8.486 1.00 76.31 120 GLN A C 1
ATOM 964 O O . GLN A 1 120 ? 2.914 13.609 9.691 1.00 76.31 120 GLN A O 1
ATOM 969 N N . LYS A 1 121 ? 3.512 14.436 7.682 1.00 79.88 121 LYS A N 1
ATOM 970 C CA . LYS A 1 121 ? 3.889 15.751 8.175 1.00 79.88 121 LYS A CA 1
ATOM 971 C C . LYS A 1 121 ? 2.668 16.631 8.410 1.00 79.88 121 LYS A C 1
ATOM 973 O O . LYS A 1 121 ? 2.731 17.512 9.257 1.00 79.88 121 LYS A O 1
ATOM 978 N N . GLN A 1 122 ? 1.596 16.428 7.646 1.00 74.62 122 GLN A N 1
ATOM 979 C CA . GLN A 1 122 ? 0.458 17.348 7.608 1.00 74.62 122 GLN A CA 1
ATOM 980 C C . GLN A 1 122 ? -0.842 16.711 8.105 1.00 74.62 122 GLN A C 1
ATOM 982 O O . GLN A 1 122 ? -1.552 17.340 8.875 1.00 74.62 122 GLN A O 1
ATOM 987 N N . V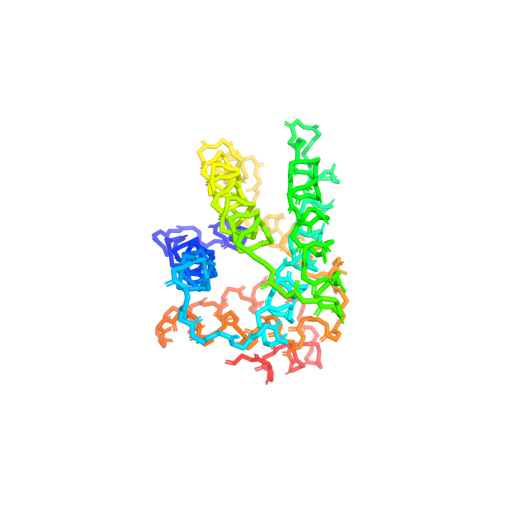AL A 1 123 ? -1.155 15.470 7.723 1.00 73.06 123 VAL A N 1
ATOM 988 C CA . VAL A 1 123 ? -2.459 14.848 8.028 1.00 73.06 123 VAL A CA 1
ATOM 989 C C . VAL A 1 123 ? -2.458 14.144 9.374 1.00 73.06 123 VAL A C 1
ATOM 991 O O . VAL A 1 123 ? -3.388 14.327 10.155 1.00 73.06 123 VAL A O 1
ATOM 994 N N . PHE A 1 124 ? -1.429 13.355 9.689 1.00 73.19 124 PHE A N 1
ATOM 995 C CA . PHE A 1 124 ? -1.440 12.582 10.939 1.00 73.19 124 PHE A CA 1
ATOM 996 C C . PHE A 1 124 ? -1.401 13.450 12.197 1.00 73.19 124 PHE A C 1
ATOM 998 O O . PHE A 1 124 ? -2.145 13.132 13.123 1.00 73.19 124 PHE A O 1
ATOM 1005 N N . PRO A 1 125 ? -0.627 14.552 12.256 1.00 77.50 125 PRO A N 1
ATOM 1006 C CA . PRO A 1 125 ? -0.678 15.455 13.399 1.00 77.50 125 PRO A CA 1
ATOM 1007 C C . PRO A 1 125 ? -2.084 16.021 13.609 1.00 77.50 125 PRO A C 1
ATOM 1009 O O . PRO A 1 125 ? -2.586 15.984 14.726 1.00 77.50 125 PRO A O 1
ATOM 1012 N N . LEU A 1 126 ? -2.765 16.427 12.530 1.00 74.19 126 LEU A N 1
ATOM 1013 C CA . LEU A 1 126 ? -4.139 16.931 12.597 1.00 74.19 126 LEU A CA 1
ATOM 1014 C C . LEU A 1 126 ? -5.135 15.852 13.033 1.00 74.19 126 LEU A C 1
ATOM 1016 O O . LEU A 1 126 ? -6.050 16.143 13.796 1.00 74.19 126 LEU A O 1
ATOM 1020 N N . LEU A 1 127 ? -4.961 14.606 12.581 1.00 73.56 127 LEU A N 1
ATOM 1021 C CA . LEU A 1 127 ? -5.776 13.474 13.027 1.00 73.56 127 LEU A CA 1
ATOM 1022 C C . LEU A 1 127 ? -5.631 13.220 14.532 1.00 73.56 127 LEU A C 1
ATOM 1024 O O . LEU A 1 127 ? -6.620 12.953 15.214 1.00 73.56 127 LEU A O 1
ATOM 1028 N N . ILE A 1 128 ? -4.400 13.301 15.040 1.00 76.44 128 ILE A N 1
ATOM 1029 C CA . ILE A 1 128 ? -4.093 13.106 16.460 1.00 76.44 128 ILE A CA 1
ATOM 1030 C C . ILE A 1 128 ? -4.642 14.264 17.297 1.00 76.44 128 ILE A C 1
ATOM 1032 O O . ILE A 1 128 ? -5.203 14.029 18.363 1.00 76.44 128 ILE A O 1
ATOM 1036 N N . GLU A 1 129 ? -4.499 15.494 16.810 1.00 78.88 129 GLU A N 1
ATOM 1037 C CA . GLU A 1 129 ? -4.931 16.707 17.504 1.00 78.88 129 GLU A CA 1
ATOM 1038 C C . GLU A 1 129 ? -6.459 16.847 17.544 1.00 78.88 129 GLU A C 1
ATOM 1040 O O . GLU A 1 129 ? -7.023 17.185 18.584 1.00 78.88 129 GLU A O 1
ATOM 1045 N N . LYS A 1 130 ? -7.144 16.593 16.422 1.00 78.12 130 LYS A N 1
ATOM 1046 C CA . LYS A 1 130 ? -8.569 16.925 16.271 1.00 78.12 130 LYS A CA 1
ATOM 1047 C C . LYS A 1 130 ? -9.529 15.818 16.683 1.00 78.12 130 LYS A C 1
ATOM 1049 O O . LYS A 1 130 ? -10.678 16.120 16.995 1.00 78.12 130 LYS A O 1
ATOM 1054 N N . PHE A 1 131 ? -9.097 14.559 16.663 1.00 76.38 131 PHE A N 1
ATOM 1055 C CA . PHE A 1 131 ? -9.988 13.419 16.872 1.00 76.38 131 PHE A CA 1
ATOM 1056 C C . PHE A 1 131 ? -9.614 12.634 18.121 1.00 76.38 131 PHE A C 1
ATOM 1058 O O . PHE A 1 131 ? -8.446 12.357 18.387 1.00 76.38 131 PHE A O 1
ATOM 1065 N N . LYS A 1 132 ? -10.628 12.188 18.858 1.00 84.44 132 LYS A N 1
ATOM 1066 C CA . LYS A 1 132 ? -10.470 11.251 19.972 1.00 84.44 132 LYS A CA 1
ATOM 1067 C C . LYS A 1 132 ? -10.056 9.881 19.441 1.00 84.44 132 LYS A C 1
ATOM 1069 O O . LYS A 1 132 ? -10.407 9.494 18.329 1.00 84.44 132 LYS A O 1
ATOM 1074 N N . HIS A 1 133 ? -9.424 9.067 20.284 1.00 81.31 133 HIS A N 1
ATOM 1075 C CA . HIS A 1 133 ? -9.006 7.710 19.905 1.00 81.31 133 HIS A CA 1
ATOM 1076 C C . HIS A 1 133 ? -10.129 6.843 19.316 1.00 81.31 133 HIS A C 1
ATOM 1078 O O . HIS A 1 133 ? -9.888 6.081 18.385 1.00 81.31 133 HIS A O 1
ATOM 1084 N N . LYS A 1 134 ? -11.366 6.973 19.815 1.00 83.12 134 LYS A N 1
ATOM 1085 C CA . LYS A 1 134 ? -12.522 6.243 19.269 1.00 83.12 134 LYS A CA 1
ATOM 1086 C C . LYS A 1 134 ? -12.870 6.686 17.843 1.00 83.12 134 LYS A C 1
ATOM 1088 O O . LYS A 1 134 ? -13.226 5.855 17.016 1.00 83.12 134 LYS A O 1
ATOM 1093 N N . GLU A 1 135 ? -12.749 7.977 17.553 1.00 80.94 135 GLU A N 1
ATOM 1094 C CA . GLU A 1 135 ? -13.006 8.545 16.226 1.00 80.94 135 GLU A CA 1
ATOM 1095 C C . GLU A 1 135 ? -11.887 8.161 15.254 1.00 80.94 135 GLU A C 1
ATOM 1097 O O . GLU A 1 135 ? -12.168 7.719 14.146 1.00 80.94 135 GLU A O 1
ATOM 1102 N N . GLN A 1 136 ? -10.627 8.207 15.699 1.00 78.38 136 GLN A N 1
ATOM 1103 C CA . GLN A 1 136 ? -9.488 7.701 14.928 1.00 78.38 136 GLN A CA 1
ATOM 1104 C C . GLN A 1 136 ? -9.666 6.216 14.586 1.00 78.38 136 GLN A C 1
ATOM 1106 O O . GLN A 1 136 ? -9.521 5.832 13.429 1.00 78.38 136 GLN A O 1
ATOM 1111 N N . ALA A 1 137 ? -10.036 5.382 15.563 1.00 82.69 137 ALA A N 1
ATOM 1112 C CA . ALA A 1 137 ? -10.302 3.964 15.337 1.00 82.69 137 ALA A CA 1
ATOM 1113 C C . ALA A 1 137 ? -11.437 3.748 14.324 1.00 82.69 137 ALA A C 1
ATOM 1115 O O . ALA A 1 137 ? -11.306 2.924 13.422 1.00 82.69 137 ALA A O 1
ATOM 1116 N N . TYR A 1 138 ? -12.508 4.539 14.412 1.00 82.62 138 TYR A N 1
ATOM 1117 C CA . TYR A 1 138 ? -13.609 4.497 13.452 1.00 82.62 138 TYR A CA 1
ATOM 1118 C C . TYR A 1 138 ? -13.180 4.901 12.032 1.00 82.62 138 TYR A C 1
ATOM 1120 O O . TYR A 1 138 ? -13.561 4.233 11.074 1.00 82.62 138 TYR A O 1
ATOM 1128 N N . ILE A 1 139 ? -12.346 5.936 11.879 1.00 78.00 139 ILE A N 1
ATOM 1129 C CA . ILE A 1 139 ? -11.784 6.348 10.579 1.00 78.00 139 ILE A CA 1
ATOM 1130 C C . ILE A 1 139 ? -10.951 5.213 9.966 1.00 78.00 139 ILE A C 1
ATOM 1132 O O . ILE A 1 139 ? -11.055 4.930 8.771 1.00 78.00 139 ILE A O 1
ATOM 1136 N N . VAL A 1 140 ? -10.147 4.523 10.779 1.00 80.62 140 VAL A N 1
ATOM 1137 C CA . VAL A 1 140 ? -9.356 3.375 10.314 1.00 80.62 140 VAL A CA 1
ATOM 1138 C C . VAL A 1 140 ? -10.250 2.199 9.928 1.00 80.62 140 VAL A C 1
ATOM 1140 O O . VAL A 1 140 ? -10.025 1.572 8.896 1.00 80.62 140 VAL A O 1
ATOM 1143 N N . TRP A 1 141 ? -11.278 1.915 10.726 1.00 85.94 141 TRP A N 1
ATOM 1144 C CA . TRP A 1 141 ? -12.249 0.865 10.433 1.00 85.94 141 TRP A CA 1
ATOM 1145 C C . TRP A 1 141 ? -12.993 1.134 9.123 1.00 85.94 141 TRP A C 1
ATOM 1147 O O . TRP A 1 141 ? -13.064 0.263 8.262 1.00 85.94 141 TRP A O 1
ATOM 1157 N N . ARG A 1 142 ? -13.460 2.370 8.917 1.00 82.44 142 ARG A N 1
ATOM 1158 C CA . ARG A 1 142 ? -14.083 2.826 7.667 1.00 82.44 142 ARG A CA 1
ATOM 1159 C C . ARG A 1 142 ? -13.182 2.620 6.454 1.00 82.44 142 ARG A C 1
ATOM 1161 O O . ARG A 1 142 ? -13.672 2.193 5.415 1.00 82.44 142 ARG A O 1
ATOM 1168 N N . PHE A 1 143 ? -11.887 2.893 6.594 1.00 78.94 143 PHE A N 1
ATOM 1169 C CA . PHE A 1 143 ? -10.910 2.606 5.548 1.00 78.94 143 PHE A CA 1
ATOM 1170 C C . PHE A 1 143 ? -10.772 1.106 5.276 1.00 78.94 143 PHE A C 1
ATOM 1172 O O . PHE A 1 143 ? -10.789 0.701 4.122 1.00 78.94 143 PHE A O 1
ATOM 1179 N N . LEU A 1 144 ? -10.688 0.262 6.307 1.00 83.69 144 LEU A N 1
ATOM 1180 C CA . LEU A 1 144 ? -10.677 -1.187 6.090 1.00 83.69 144 LEU A CA 1
ATOM 1181 C C . LEU A 1 144 ? -11.943 -1.651 5.359 1.00 83.69 144 LEU A C 1
ATOM 1183 O O . LEU A 1 144 ? -11.845 -2.417 4.408 1.00 83.69 144 LEU A O 1
ATOM 1187 N N . CYS A 1 145 ? -13.114 -1.138 5.739 1.00 85.31 145 CYS A N 1
ATOM 1188 C CA . CYS A 1 145 ? -14.380 -1.448 5.075 1.00 85.31 145 CYS A CA 1
ATOM 1189 C C . CYS A 1 145 ? -14.468 -0.957 3.622 1.00 85.31 145 CYS A C 1
ATOM 1191 O O . CYS A 1 145 ? -15.325 -1.448 2.889 1.00 85.31 145 CYS A O 1
ATOM 1193 N N . SER A 1 146 ? -13.628 -0.007 3.191 1.00 81.62 146 SER A N 1
ATOM 1194 C CA . SER A 1 146 ? -13.598 0.443 1.793 1.00 81.62 146 SER A CA 1
ATOM 1195 C C . SER A 1 146 ? -12.781 -0.482 0.883 1.00 81.62 146 SER A C 1
ATOM 1197 O O . SER A 1 146 ? -12.856 -0.359 -0.343 1.00 81.62 146 SER A O 1
ATOM 1199 N N . ILE A 1 147 ? -12.019 -1.417 1.463 1.00 83.00 147 ILE A N 1
ATOM 1200 C CA . ILE A 1 147 ? -11.232 -2.417 0.742 1.00 83.00 147 ILE A CA 1
ATOM 1201 C C . ILE A 1 147 ? -12.072 -3.698 0.585 1.00 83.00 147 ILE A C 1
ATOM 1203 O O . ILE A 1 147 ? -12.577 -4.227 1.578 1.00 83.00 147 ILE A O 1
ATOM 1207 N N . PRO A 1 148 ? -12.203 -4.256 -0.634 1.00 88.25 148 PRO A N 1
ATOM 1208 C CA . PRO A 1 148 ? -12.870 -5.534 -0.854 1.00 88.25 148 PRO A CA 1
ATOM 1209 C C . PRO A 1 148 ? -12.290 -6.651 0.020 1.00 88.25 148 PRO A C 1
ATOM 1211 O O . PRO A 1 148 ? -11.073 -6.788 0.152 1.00 88.25 148 PRO A O 1
ATOM 1214 N N . VAL A 1 149 ? -13.154 -7.498 0.582 1.00 89.44 149 VAL A N 1
ATOM 1215 C CA . VAL A 1 149 ? -12.754 -8.513 1.573 1.00 89.44 149 VAL A CA 1
ATOM 1216 C C . VAL A 1 149 ? -11.714 -9.508 1.040 1.00 89.44 149 VAL A C 1
ATOM 1218 O O . VAL A 1 149 ? -10.789 -9.888 1.752 1.00 89.44 149 VAL A O 1
ATOM 1221 N N . ASN A 1 150 ? -11.805 -9.877 -0.240 1.00 88.06 150 ASN A N 1
ATOM 1222 C CA . ASN A 1 150 ? -10.837 -10.749 -0.902 1.00 88.06 150 ASN A CA 1
ATOM 1223 C C . ASN A 1 150 ? -9.459 -10.084 -1.044 1.00 88.06 150 ASN A C 1
ATOM 1225 O O . ASN A 1 150 ? -8.449 -10.779 -1.061 1.00 88.06 150 ASN A O 1
ATOM 1229 N N . MET A 1 151 ? -9.406 -8.751 -1.132 1.00 86.81 151 MET A N 1
ATOM 1230 C CA . MET A 1 151 ? -8.148 -8.011 -1.102 1.00 86.81 151 MET A CA 1
ATOM 1231 C C . MET A 1 151 ? -7.624 -7.871 0.323 1.00 86.81 151 MET A C 1
ATOM 1233 O O . MET A 1 151 ? -6.423 -8.012 0.514 1.00 86.81 151 MET A O 1
ATOM 1237 N N . LEU A 1 152 ? -8.488 -7.658 1.325 1.00 88.19 152 LEU A N 1
ATOM 1238 C CA . LEU A 1 152 ? -8.076 -7.648 2.737 1.00 88.19 152 LEU A CA 1
ATOM 1239 C C . LEU A 1 152 ? -7.410 -8.963 3.151 1.00 88.19 152 LEU A C 1
ATOM 1241 O O . LEU A 1 152 ? -6.381 -8.928 3.822 1.00 88.19 152 LEU A O 1
ATOM 1245 N N . ALA A 1 153 ? -7.940 -10.096 2.684 1.00 90.75 153 ALA A N 1
ATOM 1246 C CA . ALA A 1 153 ? -7.380 -11.424 2.924 1.00 90.75 153 ALA A CA 1
ATOM 1247 C C . ALA A 1 153 ? -5.970 -11.627 2.338 1.00 90.75 153 ALA A C 1
ATOM 1249 O O . ALA A 1 153 ? -5.278 -12.549 2.747 1.00 90.75 153 ALA A O 1
ATOM 1250 N N . VAL A 1 154 ? -5.534 -10.782 1.396 1.00 88.19 154 VAL A N 1
ATOM 1251 C CA . VAL A 1 154 ? -4.163 -10.778 0.847 1.00 88.19 154 VAL A CA 1
ATOM 1252 C C . VAL A 1 154 ? -3.334 -9.647 1.457 1.00 88.19 154 VAL A C 1
ATOM 1254 O O . VAL A 1 154 ? -2.158 -9.821 1.765 1.00 88.19 154 VAL A O 1
ATOM 1257 N N . PHE A 1 155 ? -3.954 -8.488 1.673 1.00 84.38 155 PHE A N 1
ATOM 1258 C CA . PHE A 1 155 ? -3.329 -7.291 2.219 1.00 84.38 155 PHE A CA 1
ATOM 1259 C C . PHE A 1 155 ? -2.874 -7.465 3.663 1.00 84.38 155 PHE A C 1
ATOM 1261 O O . PHE A 1 155 ? -1.758 -7.068 3.979 1.00 84.38 155 PHE A O 1
ATOM 1268 N N . LEU A 1 156 ? -3.704 -8.043 4.533 1.00 86.94 156 LEU A N 1
ATOM 1269 C CA . LEU A 1 156 ? -3.371 -8.201 5.948 1.00 86.94 156 LEU A CA 1
ATOM 1270 C C . LEU A 1 156 ? -2.217 -9.193 6.180 1.00 86.94 156 LEU A C 1
ATOM 1272 O O . LEU A 1 156 ? -1.285 -8.803 6.885 1.00 86.94 156 LEU A O 1
ATOM 1276 N N . PRO A 1 157 ? -2.165 -10.374 5.528 1.00 88.06 157 PRO A N 1
ATOM 1277 C CA . PRO A 1 157 ? -1.001 -11.249 5.637 1.00 88.06 157 PRO A CA 1
ATOM 1278 C C . PRO A 1 157 ? 0.249 -10.618 5.031 1.00 88.06 157 PRO A C 1
ATOM 1280 O O . PRO A 1 157 ? 1.316 -10.668 5.637 1.00 88.06 157 PRO A O 1
ATOM 1283 N N . TRP A 1 158 ? 0.121 -9.975 3.862 1.00 84.44 158 TRP A N 1
ATOM 1284 C CA . TRP A 1 158 ? 1.231 -9.252 3.236 1.00 84.44 158 TRP A CA 1
ATOM 1285 C C . TRP A 1 158 ? 1.773 -8.157 4.159 1.00 84.44 158 TRP A C 1
ATOM 1287 O O . TRP A 1 158 ? 2.981 -7.983 4.288 1.00 84.44 158 TRP A O 1
ATOM 1297 N N . LEU A 1 159 ? 0.891 -7.436 4.848 1.00 78.94 159 LEU A N 1
ATOM 1298 C CA . LEU A 1 159 ? 1.261 -6.422 5.824 1.00 78.94 159 LEU A CA 1
ATOM 1299 C C . LEU A 1 159 ? 1.929 -7.035 7.066 1.00 78.94 159 LEU A C 1
ATOM 1301 O O . LEU A 1 159 ? 2.913 -6.484 7.553 1.00 78.94 159 LEU A O 1
ATOM 1305 N N . ALA A 1 160 ? 1.427 -8.161 7.570 1.00 83.25 160 ALA A N 1
ATOM 1306 C CA . ALA A 1 160 ? 1.990 -8.843 8.733 1.00 83.25 160 ALA A CA 1
ATOM 1307 C C . ALA A 1 160 ? 3.373 -9.449 8.444 1.00 83.25 160 ALA A C 1
ATOM 1309 O O . ALA A 1 160 ? 4.275 -9.326 9.270 1.00 83.25 160 ALA A O 1
ATOM 1310 N N . SER A 1 161 ? 3.590 -10.023 7.253 1.00 82.56 161 SER A N 1
ATOM 1311 C CA . SER A 1 161 ? 4.897 -10.567 6.838 1.00 82.56 161 SER A CA 1
ATOM 1312 C C . SER A 1 161 ? 5.972 -9.495 6.643 1.00 82.56 161 SER A C 1
ATOM 1314 O O . SER A 1 161 ? 7.152 -9.797 6.496 1.00 82.56 161 SER A O 1
ATOM 1316 N N . SER A 1 162 ? 5.544 -8.238 6.586 1.00 72.19 162 SER A N 1
ATOM 1317 C CA . SER A 1 162 ? 6.353 -7.070 6.247 1.00 72.19 162 SER A CA 1
ATOM 1318 C C . SER A 1 162 ? 6.917 -6.332 7.469 1.00 72.19 162 SER A C 1
ATOM 1320 O O . SER A 1 162 ? 7.654 -5.348 7.329 1.00 72.19 162 SER A O 1
ATOM 1322 N N . ILE A 1 163 ? 6.555 -6.773 8.671 1.00 74.50 163 ILE A N 1
ATOM 1323 C CA . ILE A 1 163 ? 6.932 -6.167 9.949 1.00 74.50 163 ILE A CA 1
ATOM 1324 C C . ILE A 1 163 ? 7.520 -7.232 10.877 1.00 74.50 163 ILE A C 1
ATOM 1326 O O . ILE A 1 163 ? 7.324 -8.431 10.682 1.00 74.50 163 ILE A O 1
ATOM 1330 N N . SER A 1 164 ? 8.290 -6.808 11.876 1.00 81.88 164 SER A N 1
ATOM 1331 C CA . SER A 1 164 ? 8.837 -7.731 12.874 1.00 81.88 164 SER A CA 1
ATOM 1332 C C . SER A 1 164 ? 7.723 -8.404 13.681 1.00 81.88 164 SER A C 1
ATOM 1334 O O . SER A 1 164 ? 6.595 -7.917 13.757 1.00 81.88 164 SE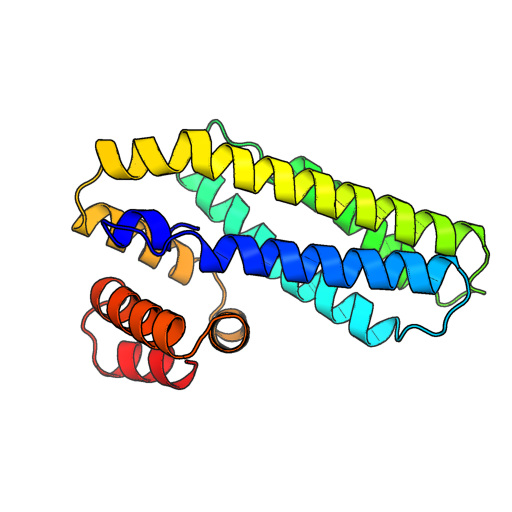R A O 1
ATOM 1336 N N . ILE A 1 165 ? 8.049 -9.517 14.341 1.00 85.12 165 ILE A N 1
ATOM 1337 C CA . ILE A 1 165 ? 7.096 -10.258 15.181 1.00 85.12 165 ILE A CA 1
ATOM 1338 C C . ILE A 1 165 ? 6.477 -9.350 16.257 1.00 85.12 165 ILE A C 1
ATOM 1340 O O . ILE A 1 165 ? 5.277 -9.430 16.517 1.00 85.12 165 ILE A O 1
ATOM 1344 N N . ASP A 1 166 ? 7.268 -8.467 16.867 1.00 83.38 166 ASP A N 1
ATOM 1345 C CA . ASP A 1 166 ? 6.769 -7.567 17.909 1.00 83.38 166 ASP A CA 1
ATOM 1346 C C . ASP A 1 166 ? 5.895 -6.448 17.336 1.00 83.38 166 ASP A C 1
ATOM 1348 O O . ASP A 1 166 ? 4.845 -6.139 17.900 1.00 83.38 166 ASP A O 1
ATOM 1352 N N . GLU A 1 167 ? 6.245 -5.910 16.167 1.00 79.75 167 GLU A N 1
ATOM 1353 C CA . GLU A 1 167 ? 5.383 -4.975 15.436 1.00 79.75 167 GLU A CA 1
ATOM 1354 C C . GLU A 1 167 ? 4.073 -5.636 14.983 1.00 79.75 167 GLU A C 1
ATOM 1356 O O . GLU A 1 167 ? 3.029 -4.985 15.003 1.00 79.75 167 GLU A O 1
ATOM 1361 N N . SER A 1 168 ? 4.101 -6.925 14.630 1.00 83.06 168 SER A N 1
ATOM 1362 C CA . SER A 1 168 ? 2.911 -7.699 14.261 1.00 83.06 168 SER A CA 1
ATOM 1363 C C . SER A 1 168 ? 1.962 -7.895 15.444 1.00 83.06 168 SER A C 1
ATOM 1365 O O . SER A 1 168 ? 0.772 -7.593 15.337 1.00 83.06 168 SER A O 1
ATOM 1367 N N . LYS A 1 169 ? 2.473 -8.271 16.624 1.00 84.88 169 LYS A N 1
ATOM 1368 C CA . LYS A 1 169 ? 1.662 -8.330 17.860 1.00 84.88 169 LYS A CA 1
ATOM 1369 C C . LYS A 1 169 ? 1.018 -6.981 18.174 1.00 84.88 169 LYS A C 1
ATOM 1371 O O . LYS A 1 169 ? -0.146 -6.889 18.564 1.00 84.88 169 LYS A O 1
ATOM 1376 N N . GLU A 1 170 ? 1.784 -5.918 17.986 1.00 82.25 170 GLU A N 1
ATOM 1377 C CA . GLU A 1 170 ? 1.341 -4.551 18.190 1.00 82.25 170 GLU A CA 1
ATOM 1378 C C . GLU A 1 170 ? 0.272 -4.118 17.171 1.00 82.25 170 GLU A C 1
ATOM 1380 O O . GLU A 1 170 ? -0.709 -3.458 17.536 1.00 82.25 170 GLU A O 1
ATOM 1385 N N . LEU A 1 171 ? 0.405 -4.535 15.912 1.00 82.25 171 LEU A N 1
ATOM 1386 C CA . LEU A 1 171 ? -0.620 -4.396 14.884 1.00 82.25 171 LEU A CA 1
ATOM 1387 C C . LEU A 1 171 ? -1.906 -5.132 15.284 1.00 82.25 171 LEU A C 1
ATOM 1389 O O . LEU A 1 171 ? -2.974 -4.517 15.296 1.00 82.25 171 LEU A O 1
ATOM 1393 N N . GLN A 1 172 ? -1.815 -6.397 15.695 1.00 86.44 172 GLN A N 1
ATOM 1394 C CA . GLN A 1 172 ? -2.975 -7.185 16.124 1.00 86.44 172 GLN A CA 1
ATOM 1395 C C . GLN A 1 172 ? -3.704 -6.532 17.312 1.00 86.44 172 GLN A C 1
ATOM 1397 O O . GLN A 1 172 ? -4.928 -6.388 17.300 1.00 86.44 172 GLN A O 1
ATOM 1402 N N . LYS A 1 173 ? -2.957 -6.032 18.305 1.00 84.81 173 LYS A N 1
ATOM 1403 C CA . LYS A 1 173 ? -3.507 -5.286 19.452 1.00 84.81 173 LYS A CA 1
ATOM 1404 C C . LYS A 1 173 ? -4.176 -3.969 19.052 1.00 84.81 173 LYS A C 1
ATOM 1406 O O . LYS A 1 173 ? -5.096 -3.508 19.725 1.00 84.81 173 LYS A O 1
ATOM 1411 N N . CYS A 1 174 ? -3.694 -3.321 17.996 1.00 83.62 174 CYS A N 1
ATOM 1412 C CA . CYS A 1 174 ? -4.328 -2.126 17.451 1.00 83.62 174 CYS A CA 1
ATOM 1413 C C . CYS A 1 174 ? -5.634 -2.490 16.734 1.00 83.62 174 CYS A C 1
ATOM 1415 O O . CYS A 1 174 ? -6.669 -1.881 17.000 1.00 83.62 174 CYS A O 1
ATOM 1417 N N . LEU A 1 175 ? -5.609 -3.533 15.900 1.00 86.25 175 LEU A N 1
ATOM 1418 C CA . LEU A 1 17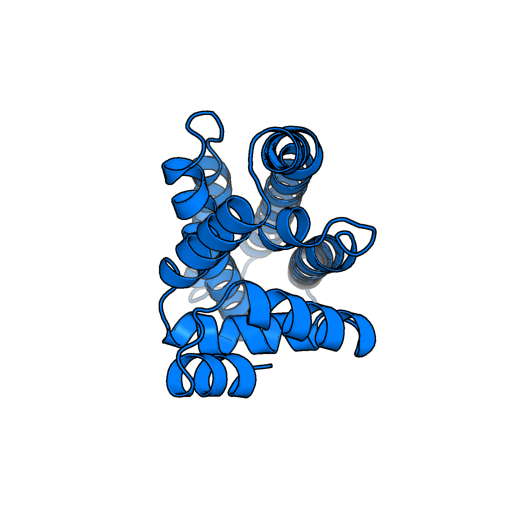5 ? -6.783 -4.014 15.179 1.00 86.25 175 LEU A CA 1
ATOM 1419 C C . LEU A 1 175 ? -7.900 -4.480 16.107 1.00 86.25 175 LEU A C 1
ATOM 1421 O O . LEU A 1 175 ? -9.053 -4.197 15.814 1.00 86.25 175 LEU A O 1
ATOM 1425 N N . SER A 1 176 ? -7.600 -5.082 17.260 1.00 87.75 176 SER A N 1
ATOM 1426 C CA . SER A 1 176 ? -8.645 -5.510 18.206 1.00 87.75 176 SER A CA 1
ATOM 1427 C C . SER A 1 176 ? -9.431 -4.348 18.819 1.00 87.75 176 SER A C 1
ATOM 1429 O O . SER A 1 176 ? -10.542 -4.545 19.305 1.00 87.75 176 SER A O 1
ATOM 1431 N N . LYS A 1 177 ? -8.869 -3.133 18.785 1.00 85.75 177 LYS A N 1
ATOM 1432 C CA . LYS A 1 177 ? -9.533 -1.892 19.213 1.00 85.75 177 LYS A CA 1
ATOM 1433 C C . LYS A 1 177 ? -10.260 -1.173 18.075 1.00 85.75 177 LYS A C 1
ATOM 1435 O O . LYS A 1 177 ? -11.073 -0.295 18.343 1.00 85.75 177 LYS A O 1
ATOM 1440 N N . ILE A 1 178 ? -9.913 -1.490 16.829 1.00 87.25 178 ILE A N 1
ATOM 1441 C CA . ILE A 1 178 ? -10.438 -0.854 15.614 1.00 87.25 178 ILE A CA 1
ATOM 1442 C C . ILE A 1 178 ? -11.604 -1.659 15.050 1.00 87.25 178 ILE A C 1
ATOM 1444 O O . ILE A 1 178 ? -12.631 -1.088 14.696 1.00 87.25 178 ILE A O 1
ATOM 1448 N N . VAL A 1 179 ? -11.434 -2.978 14.963 1.00 89.81 179 VAL A N 1
ATOM 1449 C CA . VAL A 1 179 ? -12.455 -3.901 14.478 1.00 89.81 179 VAL A CA 1
ATOM 1450 C C . VAL A 1 179 ? -13.565 -3.992 15.529 1.00 89.81 179 VAL A C 1
ATOM 1452 O O . VAL A 1 179 ? -13.263 -4.209 16.707 1.00 89.81 179 VAL A O 1
ATOM 1455 N N . PRO A 1 180 ? -14.838 -3.847 15.124 1.00 89.44 180 PRO A N 1
ATOM 1456 C CA . PRO A 1 180 ? -15.987 -4.044 15.994 1.00 89.44 180 PRO A CA 1
ATOM 1457 C C . PRO A 1 180 ? -15.922 -5.359 16.804 1.00 89.44 180 PRO A C 1
ATOM 1459 O O . PRO A 1 180 ? -15.265 -6.327 16.412 1.00 89.44 180 PRO A O 1
ATOM 1462 N N . GLY A 1 181 ? -16.543 -5.369 17.989 1.00 86.69 181 GLY A N 1
ATOM 1463 C CA . GLY A 1 181 ? -16.431 -6.440 18.995 1.00 86.69 181 GLY A CA 1
ATOM 1464 C C . GLY A 1 181 ? -17.089 -7.775 18.620 1.00 86.69 181 GLY A C 1
ATOM 1465 O O . GLY A 1 181 ? -17.145 -8.694 19.437 1.00 86.69 181 GLY A O 1
ATOM 1466 N N . GLU A 1 182 ? -17.623 -7.893 17.410 1.00 91.56 182 GLU A N 1
ATOM 1467 C CA . GLU A 1 182 ? -18.290 -9.067 16.878 1.00 91.56 182 GLU A CA 1
ATOM 1468 C C . GLU A 1 182 ? -17.291 -10.218 16.719 1.00 91.56 182 GLU A C 1
ATOM 1470 O O . GLU A 1 182 ? -16.373 -10.186 15.897 1.00 91.56 182 GLU A O 1
ATOM 1475 N N . LYS A 1 183 ? -17.512 -11.288 17.489 1.00 89.56 183 LYS A N 1
ATOM 1476 C CA . LYS A 1 183 ? -16.596 -12.432 17.597 1.00 89.56 183 LYS A CA 1
ATOM 1477 C C . LYS A 1 183 ? -16.204 -13.034 16.244 1.00 89.56 183 LYS A C 1
ATOM 1479 O O . LYS A 1 183 ? -15.026 -13.292 16.020 1.00 89.56 183 LYS A O 1
ATOM 1484 N N . LEU A 1 184 ? -17.172 -13.246 15.350 1.00 91.50 184 LEU A N 1
ATOM 1485 C CA . LEU A 1 184 ? -16.917 -13.835 14.030 1.00 91.50 184 LEU A CA 1
ATOM 1486 C C . LEU A 1 184 ? -16.083 -12.907 13.143 1.00 91.50 184 LEU A C 1
ATOM 1488 O O . LEU A 1 184 ? -15.180 -13.364 12.450 1.00 91.50 184 LEU A O 1
ATOM 1492 N N . LEU A 1 185 ? -16.354 -11.602 13.193 1.00 89.25 185 LEU A N 1
ATOM 1493 C CA . LEU A 1 185 ? -15.624 -10.613 12.410 1.00 89.25 185 LEU A CA 1
ATOM 1494 C C . LEU A 1 185 ? -14.165 -10.529 12.860 1.00 89.25 185 LEU A C 1
ATOM 1496 O O . LEU A 1 185 ? -13.258 -10.577 12.030 1.00 89.25 185 LEU A O 1
ATOM 1500 N N . GLN A 1 186 ? -13.937 -10.466 14.174 1.00 89.88 186 GLN A N 1
ATOM 1501 C CA . GLN A 1 186 ? -12.586 -10.498 14.722 1.00 89.88 186 GLN A CA 1
ATOM 1502 C C . GLN A 1 186 ? -11.872 -11.801 14.351 1.00 89.88 186 GLN A C 1
ATOM 1504 O O . GLN A 1 186 ? -10.742 -11.749 13.876 1.00 89.88 186 GLN A O 1
ATOM 1509 N N . GLN A 1 187 ? -12.530 -12.959 14.477 1.00 90.56 187 GLN A N 1
ATOM 1510 C CA . GLN A 1 187 ? -11.946 -14.245 14.080 1.00 90.56 187 GLN A CA 1
ATOM 1511 C C . GLN A 1 187 ? -11.487 -14.258 12.620 1.00 90.56 187 GLN A C 1
ATOM 1513 O O . GLN A 1 187 ? -10.364 -14.675 12.350 1.00 90.56 187 GLN A O 1
ATOM 1518 N N . VAL A 1 188 ? -12.313 -13.774 11.689 1.00 91.56 188 VAL A N 1
ATOM 1519 C CA . VAL A 1 188 ? -11.951 -13.713 10.265 1.00 91.56 188 VAL A CA 1
ATOM 1520 C C . VAL A 1 188 ? -10.725 -12.827 10.046 1.00 91.56 188 VAL A C 1
ATOM 1522 O O . VAL A 1 188 ? -9.754 -13.278 9.446 1.00 91.56 188 VAL A O 1
ATOM 1525 N N . ILE A 1 189 ? -10.732 -11.602 10.581 1.00 89.00 189 ILE A N 1
ATOM 1526 C CA . ILE A 1 189 ? -9.629 -10.646 10.397 1.00 89.00 189 ILE A CA 1
ATOM 1527 C C . ILE A 1 189 ? -8.320 -11.175 10.997 1.00 89.00 189 ILE A C 1
ATOM 1529 O O . ILE A 1 189 ? -7.275 -11.073 10.360 1.00 89.00 189 ILE A O 1
ATOM 1533 N N . PHE A 1 190 ? -8.368 -11.760 12.197 1.00 90.94 190 PHE A N 1
ATOM 1534 C CA . PHE A 1 190 ? -7.177 -12.292 12.867 1.00 90.94 190 PHE A CA 1
ATOM 1535 C C . PHE A 1 190 ? -6.687 -13.622 12.295 1.00 90.94 190 PHE A C 1
ATOM 1537 O O . PHE A 1 190 ? -5.538 -13.968 12.517 1.00 90.94 190 PHE A O 1
ATOM 1544 N N . THR A 1 191 ? -7.504 -14.346 11.525 1.00 92.56 191 THR A N 1
ATOM 1545 C CA . THR A 1 191 ? -7.032 -15.532 10.784 1.00 92.56 191 THR A CA 1
ATOM 1546 C C . THR A 1 191 ? -6.094 -15.144 9.632 1.00 92.56 191 THR A C 1
ATOM 1548 O O . THR A 1 191 ? -5.348 -15.980 9.129 1.00 92.56 191 THR A O 1
ATOM 1551 N N . TRP A 1 192 ? -6.114 -13.880 9.203 1.00 90.69 192 TRP A N 1
ATOM 1552 C CA . TRP A 1 192 ? -5.256 -13.358 8.138 1.00 90.69 192 TRP A CA 1
ATOM 1553 C C . TRP A 1 192 ? -3.975 -12.672 8.645 1.00 90.69 192 TRP A C 1
ATOM 1555 O O . TRP A 1 192 ? -3.269 -12.064 7.844 1.00 90.69 192 TRP A O 1
ATOM 1565 N N . LEU A 1 193 ? -3.677 -12.715 9.946 1.00 84.25 193 LEU A N 1
ATOM 1566 C CA . LEU A 1 193 ? -2.523 -12.050 10.572 1.00 84.25 193 LEU A CA 1
ATOM 1567 C C . LEU A 1 193 ? -1.637 -13.048 11.311 1.00 84.25 193 LEU A C 1
ATOM 1569 O O . LEU A 1 193 ? -0.419 -12.772 11.379 1.00 84.25 193 LEU A O 1
#

pLDDT: mean 76.15, std 13.17, range [38.16, 92.56]

Foldseek 3Di:
DLLLLLQPDDLPPQQLVLVLVLLVVLLVLLVCLLVPHDDDLVVSLVSLVLVLLLVVLVVVLCCVPPVPQPLCPQLVVLSVQLVVLSVVVVPPDDSVSSVSNNVSSVSNSVSVSVSVVCCVVPVSVCSNVPDDSLVSLQSVLVSVVSRPPVSLLVVLLVSLV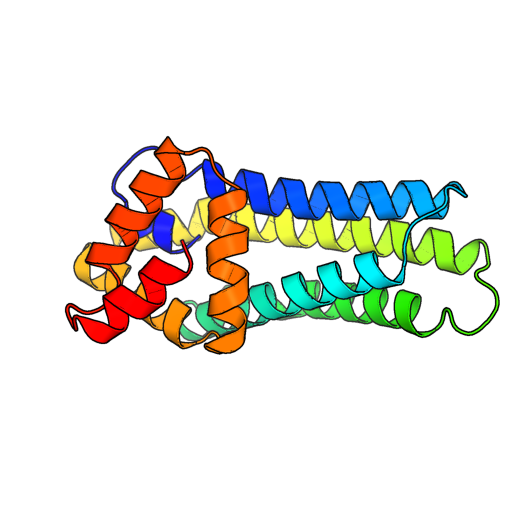SGDPVSNVSVLVSVCSNDPPDPVRNVSNVVSD

Organism: Brassica cretica (NCBI:txid69181)

Sequence (193 aa):
MKFEAARGGGGGVAWRLHQQRELESLHRLGIEFATGHHVDLCLLRERYRFLRSIYKHHCNADDECFEDMKCIAAYVYYEEKLLSVLLNSATEIDESHRRKLSSSTGALKTSVSQHLAKEQKQVFPLLIEKFKHKEQAYIVWRFLCSIPVNMLAVFLPWLASSISIDESKELQKCLSKIVPGEKLLQQVIFTWL

Secondary structure (DSSP, 8-state):
-HHHHTT-SSTTHHHHHHHHHHHHHHHHHHHHHHTT----HHHHHHHHHHHHHHHHHHHHHHHTT-TT---HHHHHHHHHHHHHHHHSTTS---HHHHHHHHHHHHHHHHHHHHHHHHHHHHHHHHHHHHS-HHHHHHHHHHHHHHS-HHHHHHHHHHHHTTS-HHHHHHHHHHHHHHS-S-HHHHHHHHHT-

Radius of gyration: 17.93 Å; chains: 1; bounding box: 38×34×50 Å